Protein AF-A0A7G7CSM6-F1 (afdb_monomer_lite)

Secondary structure (DSSP, 8-state):
--TTHHHHHHHHHHHHS-TT------------S----S-----TTPPP-----HHHHHHHHHHH-----TTTTS-HHHHHHHHHHHHHHHT-EEEPTTS-EEE-HHHHHHHHHHHHHHHT-EETTEE----HHHHHHHHHHHHHHHHHHHHHHHHHHHHHHHHTT-HHHHHHHHHHHHHHHHHH-

Structure (mmCIF, N/CA/C/O backbone):
data_AF-A0A7G7CSM6-F1
#
_entry.id   AF-A0A7G7CSM6-F1
#
loop_
_atom_site.group_PDB
_atom_site.id
_atom_site.type_symbol
_atom_site.label_atom_id
_atom_site.label_alt_id
_atom_site.label_comp_id
_atom_site.label_asym_id
_atom_site.label_entity_id
_atom_site.label_seq_id
_atom_site.pdbx_PDB_ins_code
_atom_site.Cartn_x
_atom_site.Cartn_y
_atom_site.Cartn_z
_atom_site.occupancy
_atom_site.B_iso_or_equiv
_atom_site.auth_seq_id
_atom_site.auth_comp_id
_atom_site.auth_asym_id
_atom_site.auth_atom_id
_atom_site.pdbx_PDB_model_num
ATOM 1 N N . MET A 1 1 ? -40.539 1.645 26.166 1.00 39.72 1 MET A N 1
ATOM 2 C CA . MET A 1 1 ? -39.349 1.822 27.026 1.00 39.72 1 MET A CA 1
ATOM 3 C C . MET A 1 1 ? -38.320 2.654 26.271 1.00 39.72 1 MET A C 1
ATOM 5 O O . MET A 1 1 ? -38.005 2.299 25.145 1.00 39.72 1 MET A O 1
ATOM 9 N N . ASN A 1 2 ? -37.886 3.787 26.829 1.00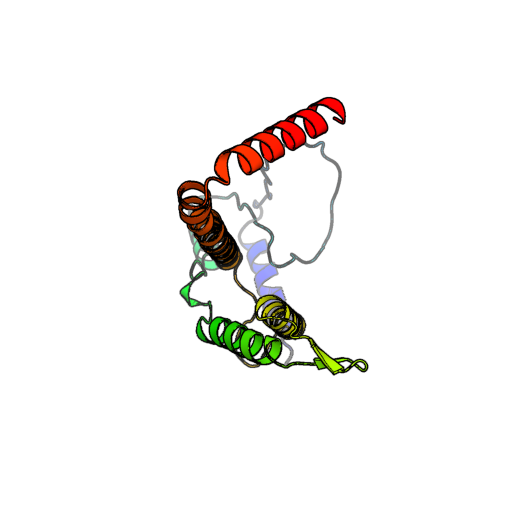 35.88 2 ASN A N 1
ATOM 10 C CA . ASN A 1 2 ? -37.124 4.830 26.130 1.00 35.88 2 ASN A CA 1
ATOM 11 C C . ASN A 1 2 ? -35.635 4.803 26.565 1.00 35.88 2 ASN A C 1
ATOM 13 O O . ASN A 1 2 ? -35.376 4.959 27.759 1.00 35.88 2 ASN A O 1
ATOM 17 N N . PRO A 1 3 ? -34.658 4.619 25.654 1.00 42.12 3 PRO A N 1
ATOM 18 C CA . PRO A 1 3 ? -33.231 4.493 25.991 1.00 42.12 3 PRO A CA 1
ATOM 19 C C . PRO A 1 3 ? -32.551 5.805 26.439 1.00 42.12 3 PRO A C 1
ATOM 21 O O . PRO A 1 3 ? -31.367 5.811 26.766 1.00 42.12 3 PRO A O 1
ATOM 24 N N . LEU A 1 4 ? -33.289 6.916 26.504 1.00 42.22 4 LEU A N 1
ATOM 25 C CA . LEU A 1 4 ? -32.758 8.248 26.817 1.00 42.22 4 LEU A CA 1
ATOM 26 C C . LEU A 1 4 ? -32.590 8.511 28.326 1.00 42.22 4 LEU A C 1
ATOM 28 O O . LEU A 1 4 ? -31.886 9.444 28.697 1.00 42.22 4 LEU A O 1
ATOM 32 N N . GLN A 1 5 ? -33.174 7.693 29.211 1.00 41.44 5 GLN A N 1
ATOM 33 C CA . GLN A 1 5 ? -33.030 7.879 30.666 1.00 41.44 5 GLN A CA 1
ATOM 34 C C . GLN A 1 5 ? -31.778 7.217 31.265 1.00 41.44 5 GLN A C 1
ATOM 36 O O . GLN A 1 5 ? -31.364 7.587 32.360 1.00 41.44 5 GLN A O 1
ATOM 41 N N . SER A 1 6 ? -31.130 6.284 30.557 1.00 47.06 6 SER A N 1
ATOM 42 C CA . SER A 1 6 ? -29.934 5.596 31.073 1.00 47.06 6 SER A CA 1
ATOM 43 C C . SER A 1 6 ? -28.642 6.415 30.935 1.00 47.06 6 SER A C 1
ATOM 45 O O . SER A 1 6 ? -27.664 6.121 31.616 1.00 47.06 6 SER A O 1
ATOM 47 N N . GLN A 1 7 ? -28.619 7.430 30.064 1.00 46.00 7 GLN A N 1
ATOM 48 C CA . GLN A 1 7 ? -27.434 8.259 29.788 1.00 46.00 7 GLN A CA 1
ATOM 49 C C . GLN A 1 7 ? -27.343 9.474 30.730 1.00 46.00 7 GLN A C 1
ATOM 51 O O . GLN A 1 7 ? -26.255 9.880 31.134 1.00 46.00 7 GLN A O 1
ATOM 56 N N . THR A 1 8 ? -28.486 10.027 31.152 1.00 48.22 8 THR A N 1
ATOM 57 C CA . THR A 1 8 ? -28.543 11.199 32.044 1.00 48.22 8 THR A CA 1
ATOM 58 C C . THR A 1 8 ? -27.973 10.907 33.435 1.00 48.22 8 THR A C 1
ATOM 60 O O . THR A 1 8 ? -27.351 11.780 34.040 1.00 48.22 8 THR A O 1
ATOM 63 N N . THR A 1 9 ? -28.115 9.673 33.924 1.00 47.66 9 THR A N 1
ATOM 64 C CA . THR A 1 9 ? -27.624 9.264 35.249 1.00 47.66 9 THR A CA 1
ATOM 65 C C . THR A 1 9 ? -26.097 9.196 35.302 1.00 47.66 9 THR A C 1
ATOM 67 O O . THR A 1 9 ? -25.510 9.621 36.292 1.00 47.66 9 THR A O 1
ATOM 70 N N . ALA A 1 10 ? -25.431 8.758 34.228 1.00 48.47 10 ALA A N 1
ATOM 71 C CA . ALA A 1 10 ? -23.969 8.670 34.183 1.00 48.47 10 ALA A CA 1
ATOM 72 C C . ALA A 1 10 ? -23.310 10.062 34.171 1.00 48.47 10 ALA A C 1
ATOM 74 O O . ALA A 1 10 ? -22.368 10.317 34.923 1.00 48.47 10 ALA A O 1
ATOM 75 N N . THR A 1 11 ? -23.856 11.006 33.395 1.00 48.62 11 THR A N 1
ATOM 76 C CA . THR A 1 11 ? -23.373 12.399 33.366 1.00 48.62 11 THR A CA 1
ATOM 77 C C . THR A 1 11 ? -23.604 13.130 34.697 1.00 48.62 11 THR A C 1
ATOM 79 O O . THR A 1 11 ? -22.797 13.977 35.086 1.00 48.62 11 THR A O 1
ATOM 82 N N . GLN A 1 12 ? -24.679 12.798 35.418 1.00 46.81 12 GLN A N 1
ATOM 83 C CA . GLN A 1 12 ? -24.973 13.337 36.752 1.00 46.81 12 GLN A CA 1
ATOM 84 C C . GLN A 1 12 ? -24.035 12.778 37.833 1.00 46.81 12 GLN A C 1
ATOM 86 O O . GLN A 1 12 ? -23.530 13.544 38.654 1.00 46.81 12 GLN A O 1
ATOM 91 N N . LEU A 1 13 ? -23.730 11.478 37.803 1.00 46.19 13 LEU A N 1
ATOM 92 C CA . LEU A 1 13 ? -22.893 10.827 38.819 1.00 46.19 13 LEU A CA 1
ATOM 93 C C . LEU A 1 13 ? -21.425 11.285 38.745 1.00 46.19 13 LEU A C 1
ATOM 95 O O . LEU A 1 13 ? -20.791 11.511 39.774 1.00 46.19 13 LEU A O 1
ATOM 99 N N . ILE A 1 14 ? -20.920 11.549 37.535 1.00 49.97 14 ILE A N 1
ATOM 100 C CA . ILE A 1 14 ? -19.576 12.114 37.308 1.00 49.97 14 ILE A CA 1
ATOM 101 C C . ILE A 1 14 ? -19.460 13.540 37.871 1.00 49.97 14 ILE A C 1
ATOM 103 O O . ILE A 1 14 ? -18.403 13.930 38.367 1.00 49.97 14 ILE A O 1
ATOM 107 N N . ARG A 1 15 ? -20.555 14.313 37.859 1.00 46.19 15 ARG A N 1
ATOM 108 C CA . ARG A 1 15 ? -20.588 15.671 38.423 1.00 46.19 15 ARG A CA 1
ATOM 109 C C . ARG A 1 15 ? -20.707 15.673 39.955 1.00 46.19 15 ARG A C 1
ATOM 111 O O . ARG A 1 15 ? -20.284 16.638 40.583 1.00 46.19 15 ARG A O 1
ATOM 118 N N . TYR A 1 16 ? -21.252 14.609 40.554 1.00 43.69 16 TYR A N 1
ATOM 119 C CA . TYR A 1 16 ? -21.484 14.511 42.002 1.00 43.69 16 TYR A CA 1
ATOM 120 C C . TYR A 1 16 ? -20.254 14.023 42.787 1.00 43.69 16 TYR A C 1
ATOM 122 O O . TYR A 1 16 ? -20.047 14.429 43.927 1.00 43.69 16 TYR A O 1
ATOM 130 N N . VAL A 1 1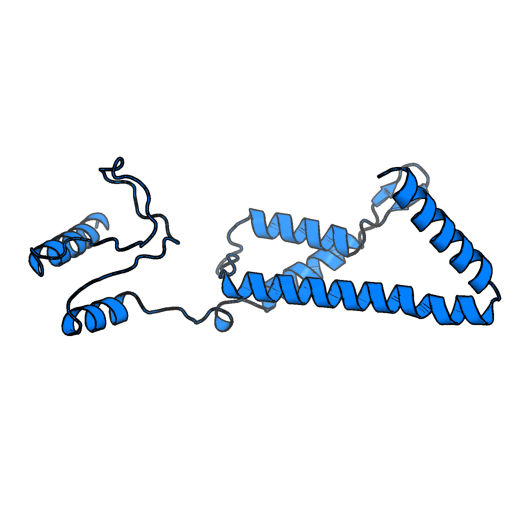7 ? -19.404 13.184 42.182 1.00 49.19 17 VAL A N 1
ATOM 131 C CA . VAL A 1 17 ? -18.244 12.577 42.868 1.00 49.19 17 VAL A CA 1
ATOM 132 C C . VAL A 1 17 ? -17.030 13.517 42.949 1.00 49.19 17 VAL A C 1
ATOM 134 O O . VAL A 1 17 ? -16.119 13.276 43.741 1.00 49.19 17 VAL A O 1
ATOM 137 N N . CYS A 1 18 ? -16.989 14.614 42.184 1.00 35.59 18 CYS A N 1
ATOM 138 C CA . CYS A 1 18 ? -15.831 15.505 42.208 1.00 35.59 18 CYS A CA 1
ATOM 139 C C . CYS A 1 18 ? -16.176 16.965 41.848 1.00 35.59 18 CYS A C 1
ATOM 141 O O . CYS A 1 18 ? -16.241 17.306 40.667 1.00 35.59 18 CYS A O 1
ATOM 143 N N . PRO A 1 19 ? -16.311 17.880 42.828 1.00 41.72 19 PRO A N 1
ATOM 144 C CA . PRO A 1 19 ? -16.417 19.315 42.543 1.00 41.72 19 PRO A CA 1
ATOM 145 C C . PRO A 1 19 ? -15.085 19.928 42.060 1.00 41.72 19 PRO A C 1
ATOM 147 O O . PRO A 1 19 ? -15.046 21.086 41.654 1.00 41.72 19 PRO A O 1
ATOM 150 N N . ALA A 1 20 ? -13.992 19.154 42.095 1.00 40.19 20 ALA A N 1
ATOM 151 C CA . ALA A 1 20 ? -12.629 19.596 41.813 1.00 40.19 20 ALA A CA 1
ATOM 152 C C . ALA A 1 20 ? -12.025 19.009 40.523 1.00 40.19 20 ALA A C 1
ATOM 154 O O . ALA A 1 20 ? -10.829 19.184 40.293 1.00 40.19 20 ALA A O 1
ATOM 155 N N . ILE A 1 21 ? -12.817 18.371 39.646 1.00 43.72 21 ILE A N 1
ATOM 156 C CA . ILE A 1 21 ? -12.371 18.105 38.265 1.00 43.72 21 ILE A CA 1
ATOM 157 C C . ILE A 1 21 ? -12.458 19.424 37.499 1.00 43.72 21 ILE A C 1
ATOM 159 O O . ILE A 1 21 ? -13.350 19.696 36.696 1.00 43.72 21 ILE A O 1
ATOM 163 N N . ARG A 1 22 ? -11.496 20.291 37.796 1.00 37.69 22 ARG A N 1
ATOM 164 C CA . ARG A 1 22 ? -11.048 21.310 36.871 1.00 37.69 22 ARG A CA 1
ATOM 165 C C . ARG A 1 22 ? -10.313 20.524 35.794 1.00 37.69 22 ARG A C 1
ATOM 167 O O . ARG A 1 22 ? -9.247 19.983 36.062 1.00 37.69 22 ARG A O 1
ATOM 174 N N . PHE A 1 23 ? -10.925 20.397 34.617 1.00 42.91 23 PHE A N 1
ATOM 175 C CA . PHE A 1 23 ? -10.248 19.933 33.408 1.00 42.91 23 PHE A CA 1
ATOM 176 C C . PHE A 1 23 ? -9.057 20.870 33.165 1.00 42.91 23 PHE A C 1
ATOM 178 O O . PHE A 1 23 ? -9.163 21.892 32.492 1.00 42.91 23 PHE A O 1
ATOM 185 N N . GLN A 1 24 ? -7.923 20.568 33.792 1.00 36.97 24 GLN A N 1
ATOM 186 C CA . GLN A 1 24 ? -6.634 21.093 33.399 1.00 36.97 24 GLN A CA 1
ATOM 187 C C . GLN A 1 24 ? -6.274 20.324 32.139 1.00 36.97 24 GLN A C 1
ATOM 189 O O . GLN A 1 24 ? -5.598 19.297 32.173 1.00 36.97 24 GLN A O 1
ATOM 194 N N . THR A 1 25 ? -6.777 20.821 31.012 1.00 40.28 25 THR A N 1
ATOM 195 C CA . THR A 1 25 ? -6.243 20.515 29.693 1.00 40.28 25 THR A CA 1
ATOM 196 C C . THR A 1 25 ? -4.833 21.100 29.654 1.00 40.28 25 THR A C 1
ATOM 198 O O . THR A 1 25 ? -4.588 22.171 29.112 1.00 40.28 25 THR A O 1
ATOM 201 N N . GLY A 1 26 ? -3.894 20.420 30.309 1.00 32.91 26 GLY A N 1
ATOM 202 C CA . GLY A 1 26 ? -2.464 20.649 30.187 1.00 32.91 26 GLY A CA 1
ATOM 203 C C . GLY A 1 26 ? -1.975 20.082 28.863 1.00 32.91 26 GLY A C 1
ATOM 204 O O . GLY A 1 26 ? -1.115 19.210 28.838 1.00 32.91 26 GLY A O 1
ATOM 205 N N . VAL A 1 27 ? -2.546 20.557 27.756 1.00 43.47 27 VAL A N 1
ATOM 206 C CA . VAL A 1 27 ? -1.814 20.599 26.498 1.00 43.47 27 VAL A CA 1
ATOM 207 C C . VAL A 1 27 ? -0.820 21.735 26.688 1.00 43.47 27 VAL A C 1
ATOM 209 O O . VAL A 1 27 ? -1.184 22.907 26.675 1.00 43.47 27 VAL A O 1
ATOM 212 N N . ALA A 1 28 ? 0.436 21.375 26.938 1.00 39.47 28 ALA A N 1
ATOM 213 C CA . ALA A 1 28 ? 1.568 22.290 26.898 1.00 39.47 28 ALA A CA 1
ATOM 214 C C . ALA A 1 28 ? 1.852 22.701 25.441 1.00 39.47 28 ALA A C 1
ATOM 216 O O . ALA A 1 28 ? 2.925 22.447 24.903 1.00 39.47 28 ALA A O 1
ATOM 217 N N . LEU A 1 29 ? 0.866 23.298 24.777 1.00 42.78 29 LEU A N 1
ATOM 218 C CA . LEU A 1 29 ? 1.043 23.972 23.503 1.00 42.78 29 LEU A CA 1
ATOM 219 C C . LEU A 1 29 ? 0.629 25.415 23.753 1.00 42.78 29 LEU A C 1
ATOM 221 O O . LEU A 1 29 ? -0.541 25.685 24.009 1.00 42.78 29 LEU A O 1
ATOM 225 N N . GLY A 1 30 ? 1.614 26.313 23.773 1.00 36.06 30 GLY A N 1
ATOM 226 C CA . GLY A 1 30 ? 1.448 27.741 24.033 1.00 36.06 30 GLY A CA 1
ATOM 227 C C . GLY A 1 30 ? 0.591 28.439 22.979 1.00 36.06 30 GLY A C 1
ATOM 228 O O . GLY A 1 30 ? 1.108 29.190 22.159 1.00 36.06 30 GLY A O 1
ATOM 229 N N . LEU A 1 31 ? -0.716 28.200 23.009 1.00 38.03 31 LEU A N 1
ATOM 230 C CA . LEU A 1 31 ? -1.704 28.897 22.203 1.00 38.03 31 LEU A CA 1
ATOM 231 C C . LEU A 1 31 ? -2.533 29.823 23.102 1.00 38.03 31 LEU A C 1
ATOM 233 O O . LEU A 1 31 ? -2.963 29.407 24.182 1.00 38.03 31 LEU A O 1
ATOM 237 N N . PRO A 1 32 ? -2.736 31.088 22.689 1.00 33.94 32 PRO A N 1
ATOM 238 C CA . PRO A 1 32 ? -3.420 32.078 23.497 1.00 33.94 32 PRO A CA 1
ATOM 239 C C . PRO A 1 32 ? -4.877 31.690 23.751 1.00 33.94 32 PRO A C 1
ATOM 241 O O . PRO A 1 32 ? -5.631 31.279 22.873 1.00 33.94 32 PRO A O 1
ATOM 244 N N . SER A 1 33 ? -5.237 31.875 25.010 1.00 43.47 33 SER A N 1
ATOM 245 C CA . SER A 1 33 ? -6.546 31.780 25.633 1.00 43.47 33 SER A CA 1
ATOM 246 C C . SER A 1 33 ? -7.620 32.613 24.923 1.00 43.47 33 SER A C 1
ATOM 248 O O . SER A 1 33 ? -7.814 33.775 25.264 1.00 43.47 33 SER A O 1
ATOM 250 N N . ALA A 1 34 ? -8.346 32.021 23.974 1.00 42.69 34 ALA A N 1
ATOM 251 C CA . ALA A 1 34 ? -9.683 32.457 23.563 1.00 42.69 34 ALA A CA 1
ATOM 252 C C . ALA A 1 34 ? -10.346 31.396 22.668 1.00 42.69 34 ALA A C 1
ATOM 254 O O . ALA A 1 34 ? -9.760 30.960 21.686 1.00 42.69 34 ALA A O 1
ATOM 255 N N . ALA A 1 35 ? -11.602 31.068 22.978 1.00 35.66 35 ALA A N 1
ATOM 256 C CA . ALA A 1 35 ? -12.459 30.034 22.380 1.00 35.66 35 ALA A CA 1
ATOM 257 C C . ALA A 1 35 ? -12.165 28.612 22.905 1.00 35.66 35 ALA A C 1
ATOM 259 O O . ALA A 1 35 ? -11.058 28.114 22.804 1.00 35.66 35 ALA A O 1
ATOM 260 N N . ARG A 1 36 ? -13.118 27.863 23.460 1.00 36.91 36 ARG A N 1
ATOM 261 C CA . ARG A 1 36 ? -14.541 27.838 23.125 1.00 36.91 36 ARG A CA 1
ATOM 262 C C . ARG A 1 36 ? -15.325 27.189 24.270 1.00 36.91 36 ARG A C 1
ATOM 264 O O . ARG A 1 36 ? -14.968 26.121 24.759 1.00 36.91 36 ARG A O 1
ATOM 271 N N . THR A 1 37 ? -16.380 27.861 24.706 1.00 40.69 37 THR A N 1
ATOM 272 C CA . THR A 1 37 ? -17.475 27.289 25.486 1.00 40.69 37 THR A CA 1
ATOM 273 C C . THR A 1 37 ? -18.381 26.450 24.579 1.00 40.69 37 THR A C 1
ATOM 275 O O . THR A 1 37 ? -18.529 26.758 23.403 1.00 40.69 37 THR A O 1
ATOM 278 N N . ALA A 1 38 ? -19.054 25.480 25.206 1.00 38.56 38 ALA A N 1
ATOM 279 C CA . ALA A 1 38 ? -20.322 24.862 24.806 1.00 38.56 38 ALA A CA 1
ATOM 280 C C . ALA A 1 38 ? -20.299 23.627 23.874 1.00 38.56 38 ALA A C 1
ATOM 282 O O . ALA A 1 38 ? -20.079 23.704 22.677 1.00 38.56 38 ALA A O 1
ATOM 283 N N . THR A 1 39 ? -20.645 22.488 24.488 1.00 38.56 39 THR A N 1
ATOM 284 C CA . THR A 1 39 ? -21.700 21.556 24.037 1.00 38.56 39 THR A CA 1
ATOM 285 C C . THR A 1 39 ? -21.659 20.996 22.613 1.00 38.56 39 THR A C 1
ATOM 287 O O . THR A 1 39 ? -22.719 20.750 22.041 1.00 38.56 39 THR A O 1
ATOM 290 N N . GLU A 1 40 ? -20.493 20.729 22.042 1.00 36.16 40 GLU A N 1
ATOM 291 C CA . GLU A 1 40 ? -20.417 19.849 20.874 1.00 36.16 40 GLU A CA 1
ATOM 292 C C . GLU A 1 40 ? -20.212 18.406 21.342 1.00 36.16 40 GLU A C 1
ATOM 294 O O . GLU A 1 40 ? -19.447 18.130 22.271 1.00 36.16 40 GLU A O 1
ATOM 299 N N . ALA A 1 41 ? -20.998 17.494 20.767 1.00 40.97 41 ALA A N 1
ATOM 300 C CA . ALA A 1 41 ? -20.920 16.073 21.057 1.00 40.97 41 ALA A CA 1
ATOM 301 C C . ALA A 1 41 ? -19.481 15.602 20.825 1.00 40.97 41 ALA A C 1
ATOM 303 O O . ALA A 1 41 ? -18.898 15.890 19.785 1.00 40.97 41 ALA A O 1
ATOM 304 N N . LEU A 1 42 ? -18.909 14.897 21.804 1.00 44.47 42 LEU A N 1
ATOM 305 C CA . LEU A 1 42 ? -17.623 14.227 21.638 1.00 44.47 42 LEU A CA 1
ATOM 306 C C . LEU A 1 42 ? -17.714 13.318 20.410 1.00 44.47 42 LEU A C 1
ATOM 308 O O . LEU A 1 42 ? -18.399 12.294 20.445 1.00 44.47 42 LEU A O 1
ATOM 312 N N . GLU A 1 43 ? -17.038 13.698 19.329 1.00 40.66 43 GLU A N 1
ATOM 313 C CA . GLU A 1 43 ? -16.859 12.802 18.199 1.00 40.66 43 GLU A CA 1
ATOM 314 C C . GLU A 1 43 ? -16.010 11.606 18.642 1.00 40.66 43 GLU A C 1
ATOM 316 O O . GLU A 1 43 ? -14.996 11.747 19.341 1.00 40.66 43 GLU A O 1
ATOM 321 N N . LEU A 1 44 ? -16.445 10.405 18.251 1.00 41.62 44 LEU A N 1
ATOM 322 C CA . LEU A 1 44 ? -15.686 9.182 18.483 1.00 41.62 44 LEU A CA 1
ATOM 323 C C . LEU A 1 44 ? -14.307 9.322 17.820 1.00 41.62 44 LEU A C 1
ATOM 325 O O . LEU A 1 44 ? -14.209 9.407 16.601 1.00 41.62 44 LEU A O 1
ATOM 329 N N . GLY A 1 45 ? -13.244 9.321 18.631 1.00 48.75 45 GLY A N 1
ATOM 330 C CA . GLY A 1 45 ? -11.856 9.394 18.158 1.00 48.75 45 GLY A CA 1
ATOM 331 C C . GLY A 1 45 ? -10.983 10.431 18.867 1.00 48.75 45 GLY A C 1
ATOM 332 O O . GLY A 1 45 ? -9.760 10.400 18.717 1.00 48.75 45 GLY A O 1
ATOM 333 N N . HIS A 1 46 ? -11.563 11.321 19.676 1.00 47.06 46 HIS A N 1
ATOM 334 C CA . HIS A 1 46 ? -10.782 12.326 20.394 1.00 47.06 46 HIS A CA 1
ATOM 335 C C . HIS A 1 46 ? -9.983 11.699 21.551 1.00 47.06 46 HIS A C 1
ATOM 337 O O . HIS A 1 46 ? -10.552 11.147 22.495 1.00 47.06 46 HIS A O 1
ATOM 343 N N . ARG A 1 47 ? -8.645 11.806 21.514 1.00 50.66 47 ARG A N 1
ATOM 344 C CA . ARG A 1 47 ? -7.796 11.464 22.668 1.00 50.66 47 ARG A CA 1
ATOM 345 C C . ARG A 1 47 ? -8.061 12.475 23.778 1.00 50.66 47 ARG A C 1
ATOM 347 O O . ARG A 1 47 ? -7.802 13.666 23.616 1.00 50.66 47 ARG A O 1
ATOM 354 N N . ILE A 1 48 ? -8.569 11.991 24.901 1.00 55.97 48 ILE A N 1
ATOM 355 C CA . ILE A 1 48 ? -8.797 12.780 26.108 1.00 55.97 48 ILE A CA 1
ATOM 356 C C . ILE A 1 48 ? -7.684 12.483 27.114 1.00 55.97 48 ILE A C 1
ATOM 358 O O . ILE A 1 48 ? -7.525 11.353 27.568 1.00 55.97 48 ILE A O 1
ATOM 362 N N . LEU A 1 49 ? -6.891 13.504 27.445 1.00 55.59 49 LEU A N 1
ATOM 363 C CA . LEU A 1 49 ? -5.977 13.466 28.585 1.00 55.59 49 LEU A CA 1
ATOM 364 C C . LEU A 1 49 ? -6.778 13.789 29.847 1.00 55.59 49 LEU A C 1
ATOM 366 O O . LEU A 1 49 ? -7.292 14.897 29.994 1.00 55.59 49 LEU A O 1
ATOM 370 N N . VAL A 1 50 ? -6.890 12.818 30.749 1.00 55.78 50 VAL A N 1
ATOM 371 C CA . VAL A 1 50 ? -7.546 12.992 32.049 1.00 55.78 50 VAL A CA 1
ATOM 372 C C . VAL A 1 50 ? -6.465 13.226 33.105 1.00 55.78 50 VAL A C 1
ATOM 374 O O . VAL A 1 50 ? -5.579 12.392 33.276 1.00 55.78 50 VAL A O 1
ATOM 377 N N . VAL A 1 51 ? -6.532 14.356 33.815 1.00 55.91 51 VAL A N 1
ATOM 378 C CA . VAL A 1 51 ? -5.627 14.699 34.927 1.00 55.91 51 VAL A CA 1
ATOM 379 C C . VAL A 1 51 ? -6.435 14.696 36.226 1.00 55.91 51 VAL A C 1
ATOM 381 O O . VAL A 1 51 ? -7.447 15.387 36.321 1.00 55.91 51 VAL A O 1
ATOM 384 N N . GLY A 1 52 ? -6.017 13.910 37.221 1.00 67.62 52 GLY A N 1
ATOM 385 C CA . GLY A 1 52 ? -6.727 13.771 38.496 1.00 67.62 52 GLY A CA 1
ATOM 386 C C . GLY A 1 52 ? -5.948 12.967 39.549 1.00 67.62 52 GLY A C 1
ATOM 387 O O . GLY A 1 52 ? -4.838 12.512 39.275 1.00 67.62 52 GLY A O 1
ATOM 388 N N . PRO A 1 53 ? -6.500 12.787 40.764 1.00 63.88 53 PRO A N 1
ATOM 389 C CA . PRO A 1 53 ? -5.857 12.028 41.839 1.00 63.88 53 PRO A CA 1
ATOM 390 C C . PRO A 1 53 ? -5.602 10.571 41.429 1.00 63.88 53 PRO A C 1
ATOM 392 O O . PRO A 1 53 ? -6.493 9.922 40.875 1.00 63.88 53 PRO A O 1
ATOM 395 N N . ALA A 1 54 ? -4.414 10.037 41.738 1.00 62.84 54 ALA A N 1
ATOM 396 C CA . ALA A 1 54 ? -3.972 8.707 41.297 1.00 62.84 54 ALA A CA 1
ATOM 397 C C . ALA A 1 54 ? -4.969 7.584 41.644 1.00 62.84 54 ALA A C 1
ATOM 399 O O . ALA A 1 54 ? -5.195 6.695 40.824 1.00 62.84 54 ALA A O 1
ATOM 400 N N . GLN A 1 55 ? -5.638 7.664 42.804 1.00 61.75 55 GLN A N 1
ATOM 401 C CA . GLN A 1 55 ? -6.621 6.653 43.216 1.00 61.75 55 GLN A CA 1
ATOM 402 C C . GLN A 1 55 ? -7.901 6.651 42.359 1.00 61.75 55 GLN A C 1
ATOM 404 O O . GLN A 1 55 ? -8.558 5.622 42.253 1.00 61.75 55 GLN A O 1
ATOM 409 N N . LYS A 1 56 ? -8.264 7.782 41.734 1.00 65.50 56 LYS A N 1
ATOM 410 C CA . LYS A 1 56 ? -9.447 7.901 40.859 1.00 65.50 56 LYS A CA 1
ATOM 411 C C . LYS A 1 56 ? -9.120 7.730 39.380 1.00 65.50 56 LYS A C 1
ATOM 413 O O . LYS A 1 56 ? -9.973 7.276 38.623 1.00 65.50 56 LYS A O 1
ATOM 418 N N . LEU A 1 57 ? -7.881 8.010 38.977 1.00 63.81 57 LEU A N 1
ATOM 419 C CA . LEU A 1 57 ? -7.408 7.723 37.622 1.00 63.81 57 LEU A CA 1
ATOM 420 C C . LEU A 1 57 ? -7.400 6.224 37.313 1.00 63.81 57 LEU A C 1
ATOM 422 O O . LEU A 1 57 ? -7.658 5.854 36.176 1.00 63.81 57 LEU A O 1
ATOM 426 N N . GLN A 1 58 ? -7.156 5.369 38.307 1.00 60.31 58 GLN A N 1
ATOM 427 C CA . GLN A 1 58 ? -7.141 3.915 38.120 1.00 60.31 58 GLN A CA 1
ATOM 428 C C . GLN A 1 58 ? -8.551 3.327 37.923 1.00 60.31 58 GLN A C 1
ATOM 430 O O . GLN A 1 58 ? -8.734 2.389 37.154 1.00 60.31 58 GLN A O 1
ATOM 435 N N . GLU A 1 59 ? -9.561 3.925 38.560 1.00 64.19 59 GLU A N 1
ATOM 436 C CA . GLU A 1 59 ? -10.976 3.576 38.378 1.00 64.19 59 GLU A CA 1
ATOM 437 C C . GLU A 1 59 ? -11.486 4.071 37.011 1.00 64.19 59 GLU A C 1
ATOM 439 O O . GLU A 1 59 ? -12.133 3.331 36.277 1.00 64.19 59 GLU A O 1
ATOM 444 N N . ILE A 1 60 ? -11.113 5.293 36.612 1.00 62.41 60 ILE A N 1
ATOM 445 C CA . ILE A 1 60 ? -11.477 5.877 35.310 1.00 62.41 60 ILE A CA 1
ATOM 446 C C . ILE A 1 60 ? -10.745 5.180 34.152 1.00 62.41 60 ILE A C 1
ATOM 448 O O . ILE A 1 60 ? -11.343 4.968 33.098 1.00 62.41 60 ILE A O 1
ATOM 452 N N . SER A 1 61 ? -9.479 4.785 34.330 1.00 61.44 61 SER A N 1
ATOM 453 C CA . SER A 1 61 ? -8.746 4.049 33.298 1.00 61.44 61 SER A CA 1
ATOM 454 C C . SER A 1 61 ? -9.333 2.661 33.085 1.00 61.44 61 SER A C 1
ATOM 456 O O . SER A 1 61 ? -9.428 2.263 31.941 1.00 61.44 61 SER A O 1
ATOM 458 N N . ALA A 1 62 ? -9.819 1.962 34.115 1.00 62.34 62 ALA A N 1
ATOM 459 C CA . ALA A 1 62 ? -10.487 0.670 33.941 1.00 62.34 62 ALA A CA 1
ATOM 460 C C . ALA A 1 62 ? -11.809 0.770 33.148 1.00 62.34 62 ALA A C 1
ATOM 462 O O . ALA A 1 62 ? -12.152 -0.154 32.420 1.00 62.34 62 ALA A O 1
ATOM 463 N N . TYR A 1 63 ? -12.524 1.898 33.242 1.00 55.66 63 TYR A N 1
ATOM 464 C CA . TYR A 1 63 ? -13.736 2.163 32.450 1.00 55.66 63 TYR A CA 1
ATOM 465 C C . TYR A 1 63 ? -13.453 2.667 31.021 1.00 55.66 63 TYR A C 1
ATOM 467 O O . TYR A 1 63 ? -14.304 2.515 30.148 1.00 55.66 63 TYR A O 1
ATOM 475 N N . LEU A 1 64 ? -12.288 3.283 30.776 1.00 55.72 64 LEU A N 1
ATOM 476 C CA . LEU A 1 64 ? -11.875 3.817 29.463 1.00 55.72 64 LEU A CA 1
ATOM 477 C C . LEU A 1 64 ? -10.889 2.910 28.709 1.00 55.72 64 LEU A C 1
ATOM 479 O O . LEU A 1 64 ? -10.651 3.107 27.519 1.00 55.72 64 LEU A O 1
ATOM 483 N N . SER A 1 65 ? -10.283 1.949 29.400 1.00 49.22 65 SER A N 1
ATOM 484 C CA . SER A 1 65 ? -9.299 1.012 28.874 1.00 49.22 65 SER A CA 1
ATOM 485 C C . SER A 1 65 ? -9.999 -0.269 28.472 1.00 49.22 65 SER A C 1
ATOM 487 O O . SER A 1 65 ? -9.958 -1.264 29.191 1.00 49.22 65 SER A O 1
ATOM 489 N N . ASP A 1 66 ? -10.566 -0.274 27.277 1.00 56.06 66 ASP A N 1
ATOM 490 C CA . ASP A 1 66 ? -10.665 -1.522 26.542 1.00 56.06 66 ASP A CA 1
ATOM 491 C C . ASP A 1 66 ? -10.456 -1.280 25.047 1.00 56.06 66 ASP A C 1
ATOM 493 O O . ASP A 1 66 ? -10.784 -0.218 24.519 1.00 56.06 66 ASP A O 1
ATOM 497 N N . SER A 1 67 ? -9.937 -2.301 24.371 1.00 51.09 67 SER A N 1
ATOM 498 C CA . SER A 1 67 ? -9.672 -2.376 22.924 1.00 51.09 67 SER A CA 1
ATOM 499 C C . SER A 1 67 ? -8.291 -1.926 22.430 1.00 51.09 67 SER A C 1
ATOM 501 O O . SER A 1 67 ? -8.154 -1.152 21.487 1.00 51.09 67 SER A O 1
ATOM 503 N N . SER A 1 68 ? -7.246 -2.574 22.952 1.00 49.53 68 SER A N 1
ATOM 504 C CA . SER A 1 68 ? -5.997 -2.810 22.196 1.00 49.53 68 SER A CA 1
ATOM 505 C C . SER A 1 68 ? -6.056 -4.094 21.346 1.00 49.53 68 SER A C 1
ATOM 507 O O . SER A 1 68 ? -5.023 -4.646 20.976 1.00 49.53 68 SER A O 1
ATOM 509 N N . LYS A 1 69 ? -7.252 -4.592 20.999 1.00 54.62 69 LYS A N 1
ATOM 510 C CA . LYS A 1 69 ? -7.450 -5.773 20.134 1.00 54.62 69 LYS A CA 1
ATOM 511 C C . LYS A 1 69 ? -7.393 -5.409 18.642 1.00 54.62 69 LYS A C 1
ATOM 513 O O . LYS A 1 69 ? -8.174 -5.884 17.832 1.00 54.62 69 LYS A O 1
ATOM 518 N N . GLY A 1 70 ? -6.442 -4.559 18.255 1.00 54.97 70 GLY A N 1
ATOM 519 C CA . GLY A 1 70 ? -6.412 -3.957 16.915 1.00 54.97 70 GLY A CA 1
ATOM 520 C C . GLY A 1 70 ? -6.219 -4.940 15.752 1.00 54.97 70 GLY A C 1
ATOM 521 O O . GLY A 1 70 ? -6.564 -4.597 14.630 1.00 54.97 70 GLY A O 1
ATOM 522 N N . LEU A 1 71 ? -5.687 -6.144 15.998 1.00 52.47 71 LEU A N 1
ATOM 523 C CA . LEU A 1 71 ? -5.464 -7.162 14.959 1.00 52.47 71 LEU A CA 1
ATOM 524 C C . LEU A 1 71 ? -6.481 -8.313 15.008 1.00 52.47 71 LEU A C 1
ATOM 526 O O . LEU A 1 71 ? -6.841 -8.837 13.960 1.00 52.47 71 LEU A O 1
ATOM 530 N N . THR A 1 72 ? -6.967 -8.691 16.196 1.00 56.09 72 THR A N 1
ATOM 531 C CA . THR A 1 72 ? -7.931 -9.795 16.372 1.00 56.09 72 THR A CA 1
ATOM 532 C C . THR A 1 72 ? -9.339 -9.428 15.898 1.00 56.09 72 THR A C 1
ATOM 534 O O . THR A 1 72 ? -10.080 -10.310 15.477 1.00 56.09 72 THR A O 1
ATOM 537 N N . ASP A 1 73 ? -9.692 -8.139 15.920 1.00 62.97 73 ASP A N 1
ATOM 538 C CA . ASP A 1 73 ? -10.987 -7.653 15.423 1.00 62.97 73 ASP A CA 1
ATOM 539 C C . ASP A 1 73 ? -11.005 -7.434 13.899 1.00 62.97 73 ASP A C 1
ATOM 541 O O . ASP A 1 73 ? -12.062 -7.191 13.313 1.00 62.97 73 ASP A O 1
ATOM 545 N N . ILE A 1 74 ? -9.851 -7.539 13.226 1.00 64.50 74 ILE A N 1
ATOM 546 C CA . ILE A 1 74 ? -9.813 -7.539 11.763 1.00 64.50 74 ILE A CA 1
ATOM 547 C C . ILE A 1 74 ? -10.373 -8.870 11.293 1.00 64.50 74 ILE A C 1
ATOM 549 O O . ILE A 1 74 ? -9.948 -9.927 11.750 1.00 64.50 74 ILE A O 1
ATOM 553 N N . ASN A 1 75 ? -11.272 -8.827 10.316 1.00 77.38 75 ASN A N 1
ATOM 554 C CA . ASN A 1 75 ? -11.679 -10.026 9.613 1.00 77.38 75 ASN A CA 1
ATOM 555 C C . ASN A 1 75 ? -10.767 -10.271 8.391 1.00 77.38 75 ASN A C 1
ATOM 557 O O . ASN A 1 75 ? -11.051 -9.736 7.312 1.00 77.38 75 ASN A O 1
ATOM 561 N N . PRO A 1 76 ? -9.693 -11.082 8.505 1.00 80.00 76 PRO A N 1
ATOM 562 C CA . PRO A 1 76 ? -8.815 -11.380 7.374 1.00 80.00 76 PRO A CA 1
ATOM 563 C C . PRO A 1 76 ? -9.560 -12.090 6.240 1.00 80.00 76 PRO A C 1
ATOM 565 O O . PRO A 1 76 ? -9.179 -11.953 5.080 1.00 80.00 76 PRO A O 1
ATOM 568 N N . VAL A 1 77 ? -10.653 -12.798 6.550 1.00 84.62 77 VAL A N 1
ATOM 569 C CA . VAL A 1 77 ? -11.494 -13.454 5.543 1.00 84.62 77 VAL A CA 1
ATOM 570 C C . VAL A 1 77 ? -12.183 -12.410 4.671 1.00 84.62 77 VAL A C 1
ATOM 572 O O . VAL A 1 77 ? -12.178 -12.546 3.454 1.00 84.62 77 VAL A O 1
ATOM 575 N N . ALA A 1 78 ? -12.715 -11.333 5.255 1.00 82.50 78 ALA A N 1
ATOM 576 C CA . ALA A 1 78 ? -13.342 -10.255 4.488 1.00 82.50 78 ALA A CA 1
ATOM 577 C C . ALA A 1 78 ? -12.333 -9.541 3.573 1.00 82.50 78 ALA A C 1
ATOM 579 O O . ALA A 1 78 ? -12.635 -9.288 2.407 1.00 82.50 78 ALA A O 1
ATOM 580 N N . LEU A 1 79 ? -11.123 -9.271 4.080 1.00 85.44 79 LEU A N 1
ATOM 581 C CA . LEU A 1 79 ? -10.035 -8.685 3.291 1.00 85.44 79 LEU A CA 1
ATOM 582 C C . LEU A 1 79 ? -9.623 -9.599 2.130 1.00 85.44 79 LEU A C 1
ATOM 584 O O . LEU A 1 79 ? -9.516 -9.142 0.992 1.00 85.44 79 LEU A O 1
ATOM 588 N N . GLY A 1 80 ? -9.449 -10.896 2.397 1.00 89.81 80 GLY A N 1
ATOM 589 C CA . GLY A 1 80 ? -9.117 -11.888 1.377 1.00 89.81 80 GLY A CA 1
ATOM 590 C C . GLY A 1 80 ? -10.215 -12.049 0.326 1.00 89.81 80 GLY A C 1
ATOM 591 O O . GLY A 1 80 ? -9.917 -12.108 -0.866 1.00 89.81 80 GLY A O 1
ATOM 592 N N . LEU A 1 81 ? -11.485 -12.052 0.739 1.00 90.19 81 LEU A N 1
ATOM 593 C CA . LEU A 1 81 ? -12.626 -12.112 -0.177 1.00 90.19 81 LEU A CA 1
ATOM 594 C C . LEU A 1 81 ? -12.717 -10.861 -1.054 1.00 90.19 81 LEU A C 1
ATOM 596 O O . LEU A 1 81 ? -12.939 -10.994 -2.257 1.00 90.19 81 LEU A O 1
ATOM 600 N N . GLY A 1 82 ? -12.502 -9.670 -0.492 1.00 90.19 82 GLY A N 1
ATOM 601 C CA . GLY A 1 82 ? -12.455 -8.425 -1.262 1.00 90.19 82 GLY A CA 1
ATOM 602 C C . GLY A 1 82 ? -11.336 -8.439 -2.305 1.00 90.19 82 GLY A C 1
ATOM 603 O O . GLY A 1 82 ? -11.576 -8.136 -3.473 1.00 90.19 82 GLY A O 1
ATOM 604 N N . LEU A 1 83 ? -10.137 -8.885 -1.915 1.00 91.75 83 LEU A N 1
ATOM 605 C CA . LEU A 1 83 ? -8.993 -9.012 -2.820 1.00 91.75 83 LEU A CA 1
ATOM 606 C C . LEU A 1 83 ? -9.256 -10.046 -3.928 1.00 91.75 83 LEU A C 1
ATOM 608 O O . LEU A 1 83 ? -9.089 -9.746 -5.107 1.00 91.75 83 LEU A O 1
ATOM 612 N N . SER A 1 84 ? -9.717 -11.247 -3.565 1.00 94.38 84 SER A N 1
ATOM 613 C CA . SER A 1 84 ? -10.006 -12.331 -4.513 1.00 94.38 84 SER A CA 1
ATOM 614 C C . SER A 1 84 ? -11.110 -11.946 -5.496 1.00 94.38 84 SER A C 1
ATOM 616 O O . SER A 1 84 ? -10.973 -12.165 -6.699 1.00 94.38 84 SER A O 1
ATOM 618 N N . THR A 1 85 ? -12.195 -11.347 -5.000 1.00 93.38 85 THR A N 1
ATOM 619 C CA . THR A 1 85 ? -13.308 -10.882 -5.841 1.00 93.38 85 THR A CA 1
ATOM 620 C C . THR A 1 85 ? -12.850 -9.742 -6.746 1.00 93.38 85 THR A C 1
ATOM 622 O O . THR A 1 85 ? -13.185 -9.719 -7.925 1.00 93.38 85 THR A O 1
ATOM 625 N N . GLY A 1 86 ? -12.018 -8.837 -6.232 1.00 92.81 86 GLY A N 1
ATOM 626 C CA . GLY A 1 86 ? -11.396 -7.767 -7.003 1.00 92.81 86 GLY A CA 1
ATOM 627 C C . GLY A 1 86 ? -10.536 -8.262 -8.159 1.00 92.81 86 GLY A C 1
ATOM 628 O O . GLY A 1 86 ? -10.691 -7.792 -9.285 1.00 92.81 86 GLY A O 1
ATOM 629 N N . ILE A 1 87 ? -9.671 -9.247 -7.912 1.00 93.94 87 ILE A N 1
ATOM 630 C CA . ILE A 1 87 ? -8.840 -9.860 -8.959 1.00 93.94 87 ILE A CA 1
ATOM 631 C C . ILE A 1 87 ? -9.726 -10.541 -10.007 1.00 93.94 87 ILE A C 1
ATOM 633 O O . ILE A 1 87 ? -9.499 -10.362 -11.204 1.00 93.94 87 ILE A O 1
ATOM 637 N N . PHE A 1 88 ? -10.755 -11.270 -9.565 1.00 93.38 88 PHE A N 1
ATOM 638 C CA . PHE A 1 88 ? -11.701 -11.936 -10.459 1.00 93.38 88 PHE A CA 1
ATOM 639 C C . PHE A 1 88 ? -12.425 -10.936 -11.373 1.00 93.38 88 PHE A C 1
ATOM 641 O O . PHE A 1 88 ? -12.456 -11.119 -12.588 1.00 93.38 88 PHE A O 1
ATOM 648 N N . VAL A 1 89 ? -12.930 -9.834 -10.811 1.00 91.06 89 VAL A N 1
ATOM 649 C CA . VAL A 1 89 ? -13.589 -8.758 -11.571 1.00 91.06 89 VAL A CA 1
ATOM 650 C C . VAL A 1 89 ? -12.604 -8.032 -12.494 1.00 91.06 89 VAL A C 1
ATOM 652 O O . VAL A 1 89 ? -12.949 -7.707 -13.626 1.00 91.06 89 VAL A O 1
ATOM 655 N N . GLY A 1 90 ? -11.362 -7.806 -12.061 1.00 89.25 90 GLY A N 1
ATOM 656 C CA . GLY A 1 90 ? -10.337 -7.126 -12.863 1.00 89.25 90 GLY A CA 1
ATOM 657 C C . GLY A 1 90 ? -9.903 -7.895 -14.113 1.00 89.25 90 GLY A C 1
ATOM 658 O O . GLY A 1 90 ? -9.403 -7.292 -15.065 1.00 89.25 90 GLY A O 1
ATOM 659 N N . HIS A 1 91 ? -10.109 -9.213 -14.124 1.00 88.06 91 HIS A N 1
ATOM 660 C CA . HIS A 1 91 ? -9.806 -10.074 -15.264 1.00 88.06 91 HIS A CA 1
ATOM 661 C C . HIS A 1 91 ? -10.961 -10.176 -16.277 1.00 88.06 91 HIS A C 1
ATOM 663 O O . HIS A 1 91 ? -10.820 -10.845 -17.304 1.00 88.06 91 HIS A O 1
ATOM 669 N N . VAL A 1 92 ? -12.097 -9.519 -16.008 1.00 83.94 92 VAL A N 1
ATOM 670 C CA . VAL A 1 92 ? -13.202 -9.410 -16.963 1.00 83.94 92 VAL A CA 1
ATOM 671 C C . VAL A 1 92 ? -12.761 -8.503 -18.113 1.00 83.94 92 VAL A C 1
ATOM 673 O O . VAL A 1 92 ? -12.574 -7.297 -17.947 1.00 83.94 92 VAL A O 1
ATOM 676 N N . ALA A 1 93 ? -12.584 -9.107 -19.286 1.00 76.56 93 ALA A N 1
ATOM 677 C CA . ALA A 1 93 ? -12.242 -8.409 -20.514 1.00 76.56 93 ALA A CA 1
ATOM 678 C C . ALA A 1 93 ? -13.451 -7.615 -21.018 1.00 76.56 93 ALA A C 1
ATOM 680 O O . ALA A 1 93 ? -14.473 -8.202 -21.382 1.00 76.56 93 ALA A O 1
ATOM 681 N N . VAL A 1 94 ? -13.333 -6.289 -21.082 1.00 77.88 94 VAL A N 1
ATOM 682 C CA . VAL A 1 94 ? -14.336 -5.453 -21.745 1.00 77.88 94 VAL A CA 1
ATOM 683 C C . VAL A 1 94 ? -13.993 -5.417 -23.239 1.00 77.88 94 VAL A C 1
ATOM 685 O O . VAL A 1 94 ? -12.899 -4.963 -23.602 1.00 77.88 94 VAL A O 1
ATOM 688 N N . PRO A 1 95 ? -14.874 -5.920 -24.125 1.00 73.50 95 PRO A N 1
ATOM 689 C CA . PRO A 1 95 ? -14.634 -5.872 -25.558 1.00 73.50 95 PRO A CA 1
ATOM 690 C C . PRO A 1 95 ? -14.745 -4.424 -26.038 1.00 73.50 95 PRO A C 1
ATOM 692 O O . PRO A 1 95 ? -15.783 -3.780 -25.889 1.00 73.50 95 PRO A O 1
ATOM 695 N N . LEU A 1 96 ? -13.672 -3.900 -26.624 1.00 78.25 96 LEU A N 1
ATOM 696 C CA . LEU A 1 96 ? -13.711 -2.622 -27.323 1.00 78.25 96 LEU A CA 1
ATOM 697 C C . LEU A 1 96 ? -14.314 -2.823 -28.714 1.00 78.25 96 LEU A C 1
ATOM 699 O O . LEU A 1 96 ? -14.010 -3.791 -29.411 1.00 78.25 96 LEU A O 1
ATOM 703 N N . HIS A 1 97 ? -15.086 -1.833 -29.162 1.00 67.06 97 HIS A N 1
ATOM 704 C CA . HIS A 1 97 ? -15.780 -1.776 -30.460 1.00 67.06 97 HIS A CA 1
ATOM 705 C C . HIS A 1 97 ? -14.852 -1.837 -31.700 1.00 67.06 97 HIS A C 1
ATOM 707 O O . HIS A 1 97 ? -15.328 -1.768 -32.826 1.00 67.06 97 HIS A O 1
ATOM 713 N N . GLY A 1 98 ? -13.534 -1.957 -31.499 1.00 72.88 98 GLY A N 1
ATOM 714 C CA . GLY A 1 98 ? -12.500 -2.093 -32.530 1.00 72.88 98 GLY A CA 1
ATOM 715 C C . GLY A 1 98 ? -11.797 -3.458 -32.560 1.00 72.88 98 GLY A C 1
ATOM 716 O O . GLY A 1 98 ? -10.717 -3.556 -33.130 1.00 72.88 98 GLY A O 1
ATOM 717 N N . GLY A 1 99 ? -12.356 -4.498 -31.926 1.00 75.12 99 GLY A N 1
ATOM 718 C CA . GLY A 1 99 ? -11.827 -5.873 -31.990 1.00 75.12 99 GLY A CA 1
ATOM 719 C C . GLY A 1 99 ? -10.720 -6.211 -30.981 1.00 75.12 99 GLY A C 1
ATOM 720 O O . GLY A 1 99 ? -10.183 -7.314 -31.014 1.00 75.12 99 GLY A O 1
ATOM 721 N N . GLY A 1 100 ? -10.388 -5.293 -30.070 1.00 76.12 100 GLY A N 1
ATOM 722 C CA . GLY A 1 100 ? -9.460 -5.536 -28.963 1.00 76.12 100 GLY A CA 1
ATOM 723 C C . GLY A 1 100 ? -10.184 -5.882 -27.659 1.00 76.12 100 GLY A C 1
ATOM 724 O O . GLY A 1 100 ? -11.220 -5.302 -27.341 1.00 76.12 100 GLY A O 1
ATOM 725 N N . SER A 1 101 ? -9.623 -6.798 -26.872 1.00 75.44 101 SER A N 1
ATOM 726 C CA . SER A 1 101 ? -10.052 -7.064 -25.494 1.00 75.44 101 SER A CA 1
ATOM 727 C C . SER A 1 101 ? -9.219 -6.226 -24.523 1.00 75.44 101 SER A C 1
ATOM 729 O O . SER A 1 101 ? -8.008 -6.444 -24.425 1.00 75.44 101 SER A O 1
ATOM 731 N N . PHE A 1 102 ? -9.835 -5.288 -23.798 1.00 78.25 102 PHE A N 1
ATOM 732 C CA . PHE A 1 102 ? -9.150 -4.549 -22.735 1.00 78.25 102 PHE A CA 1
ATOM 733 C C . PHE A 1 102 ? -9.487 -5.158 -21.381 1.00 78.25 102 PHE A C 1
ATOM 735 O O . PHE A 1 102 ? -10.643 -5.184 -20.960 1.00 78.25 102 PHE A O 1
ATOM 742 N N . ASN A 1 103 ? -8.459 -5.657 -20.705 1.00 82.88 103 ASN A N 1
ATOM 743 C CA . ASN A 1 103 ? -8.573 -6.099 -19.325 1.00 82.88 103 ASN A CA 1
ATOM 744 C C . ASN A 1 103 ? -8.279 -4.908 -18.416 1.00 82.88 103 ASN A C 1
ATOM 746 O O . ASN A 1 103 ? -7.243 -4.262 -18.571 1.00 82.88 103 ASN A O 1
ATOM 750 N N . LEU A 1 104 ? -9.157 -4.653 -17.444 1.00 82.88 104 LEU A N 1
ATOM 751 C CA . LEU A 1 104 ? -8.926 -3.650 -16.396 1.00 82.88 104 LEU A CA 1
ATOM 752 C C . LEU A 1 104 ? -7.644 -3.951 -15.601 1.00 82.88 104 LEU A C 1
ATOM 754 O O . LEU A 1 104 ? -6.967 -3.044 -15.120 1.00 82.88 104 LEU A O 1
ATOM 758 N N . GLY A 1 105 ? -7.303 -5.234 -15.489 1.00 87.44 105 GLY A N 1
ATOM 759 C CA . GLY A 1 105 ? -6.161 -5.710 -14.729 1.00 87.44 105 GLY A CA 1
ATOM 760 C C . GLY A 1 105 ? -6.506 -5.897 -13.253 1.00 87.44 105 GLY A C 1
ATOM 761 O O . GLY A 1 105 ? -7.441 -5.300 -12.713 1.00 87.44 105 GLY A O 1
ATOM 762 N N . ALA A 1 106 ? -5.721 -6.743 -12.584 1.00 90.06 106 ALA A N 1
ATOM 763 C CA . ALA A 1 106 ? -5.948 -7.116 -11.189 1.00 90.06 106 ALA A CA 1
ATOM 764 C C . ALA A 1 106 ? -5.978 -5.895 -10.250 1.00 90.06 106 ALA A C 1
ATOM 766 O O . ALA A 1 106 ? -6.823 -5.826 -9.363 1.00 90.06 106 ALA A O 1
ATOM 767 N N . ALA A 1 107 ? -5.111 -4.902 -10.480 1.00 90.12 107 ALA A N 1
ATOM 768 C CA . ALA A 1 107 ? -5.056 -3.691 -9.662 1.00 90.12 107 ALA A CA 1
ATOM 769 C C . ALA A 1 107 ? -6.346 -2.856 -9.754 1.00 90.12 107 ALA A C 1
ATOM 771 O O . ALA A 1 107 ? -6.903 -2.474 -8.725 1.00 90.12 107 ALA A O 1
ATOM 772 N N . ALA A 1 108 ? -6.854 -2.610 -10.968 1.00 90.69 108 ALA A N 1
ATOM 773 C CA . ALA A 1 108 ? -8.073 -1.826 -11.156 1.00 90.69 108 ALA A CA 1
ATOM 774 C C . ALA A 1 108 ? -9.315 -2.564 -10.632 1.00 90.69 108 ALA A C 1
ATOM 776 O O . ALA A 1 108 ? -10.185 -1.941 -10.026 1.00 90.69 108 ALA A O 1
ATOM 777 N N . GLY A 1 109 ? -9.378 -3.889 -10.805 1.00 92.88 109 GLY A N 1
ATOM 778 C CA . GLY A 1 109 ? -10.464 -4.708 -10.265 1.00 92.88 109 GLY A CA 1
ATOM 779 C C . GLY A 1 109 ? -10.514 -4.711 -8.736 1.00 92.88 109 GLY A C 1
ATOM 780 O O . GLY A 1 109 ? -11.581 -4.512 -8.153 1.00 92.88 109 GLY A O 1
ATOM 781 N N . VAL A 1 110 ? -9.358 -4.858 -8.076 1.00 93.12 110 VAL A N 1
ATOM 782 C CA . VAL A 1 110 ? -9.255 -4.762 -6.609 1.00 93.12 110 VAL A CA 1
ATOM 783 C C . VAL A 1 110 ? -9.645 -3.376 -6.115 1.00 93.12 110 VAL A C 1
ATOM 785 O O . VAL A 1 110 ? -10.402 -3.287 -5.154 1.00 93.12 110 VAL A O 1
ATOM 788 N N . LEU A 1 111 ? -9.209 -2.305 -6.782 1.00 93.00 111 LEU A N 1
ATOM 789 C CA . LEU A 1 111 ? -9.579 -0.938 -6.406 1.00 93.00 111 LEU A CA 1
ATOM 790 C C . LEU A 1 111 ? -11.091 -0.709 -6.519 1.00 93.00 111 LEU A C 1
ATOM 792 O O . LEU A 1 111 ? -11.692 -0.148 -5.605 1.00 93.00 111 LEU A O 1
ATOM 796 N N . LEU A 1 112 ? -11.716 -1.180 -7.600 1.00 92.81 112 LEU A N 1
ATOM 797 C CA . LEU A 1 112 ? -13.154 -1.029 -7.820 1.00 92.81 112 LEU A CA 1
ATOM 798 C C . LEU A 1 112 ? -13.963 -1.785 -6.759 1.00 92.81 112 LEU A C 1
ATOM 800 O O . LEU A 1 112 ? -14.864 -1.212 -6.147 1.00 92.81 112 LEU A O 1
ATOM 804 N N . VAL A 1 113 ? -13.611 -3.044 -6.484 1.00 92.00 113 VAL A N 1
ATOM 805 C CA . VAL A 1 113 ? -14.280 -3.840 -5.443 1.00 92.00 113 VAL A CA 1
ATOM 806 C C . VAL A 1 113 ? -14.026 -3.265 -4.049 1.00 92.00 113 VAL A C 1
ATOM 808 O O . VAL A 1 113 ? -14.962 -3.187 -3.256 1.00 92.00 113 VAL A O 1
ATOM 811 N N . ALA A 1 114 ? -12.808 -2.803 -3.753 1.00 88.88 114 ALA A N 1
ATOM 812 C CA . ALA A 1 114 ? -12.482 -2.165 -2.479 1.00 88.88 114 ALA A CA 1
ATOM 813 C C . ALA A 1 114 ? -13.263 -0.861 -2.272 1.00 88.88 114 ALA A C 1
ATOM 815 O O . ALA A 1 114 ? -13.762 -0.622 -1.175 1.00 88.88 114 ALA A O 1
ATOM 816 N N . LEU A 1 115 ? -13.428 -0.046 -3.318 1.00 90.19 115 LEU A N 1
ATOM 817 C CA . LEU A 1 115 ? -14.220 1.184 -3.264 1.00 90.19 115 LEU A CA 1
ATOM 818 C C . LEU A 1 115 ? -15.704 0.884 -3.019 1.00 90.19 115 LEU A C 1
ATOM 820 O O . LEU A 1 115 ? -16.335 1.522 -2.178 1.00 90.19 115 LEU A O 1
ATOM 824 N N . VAL A 1 116 ? -16.250 -0.119 -3.711 1.00 89.12 116 VAL A N 1
ATOM 825 C CA . VAL A 1 116 ? -17.644 -0.555 -3.546 1.00 89.12 116 VAL A CA 1
ATOM 826 C C . VAL A 1 116 ? -17.874 -1.144 -2.147 1.00 89.12 116 VAL A C 1
ATOM 828 O O . VAL A 1 116 ? -18.817 -0.743 -1.464 1.00 89.12 116 VAL A O 1
ATOM 831 N N . MET A 1 117 ? -16.993 -2.032 -1.669 1.00 84.12 117 MET A N 1
ATOM 832 C CA . MET A 1 117 ? -17.076 -2.591 -0.311 1.00 84.12 117 MET A CA 1
ATOM 833 C C . MET A 1 117 ? -16.865 -1.532 0.778 1.00 84.12 117 MET A C 1
ATOM 835 O O . MET A 1 117 ? -17.564 -1.563 1.790 1.00 84.12 117 MET A O 1
ATOM 839 N N . GLY A 1 118 ? -15.941 -0.590 0.577 1.00 81.75 118 GLY A N 1
ATOM 840 C CA . GLY A 1 118 ? -15.681 0.508 1.508 1.00 81.75 118 GLY A CA 1
ATOM 841 C C . GLY A 1 118 ? -16.845 1.496 1.588 1.00 81.75 118 GLY A C 1
ATOM 842 O O . GLY A 1 118 ? -17.213 1.925 2.680 1.00 81.75 118 GLY A O 1
ATOM 843 N N . GLY A 1 119 ? -17.479 1.799 0.451 1.00 80.12 119 GLY A N 1
ATOM 844 C CA . GLY A 1 119 ? -18.642 2.686 0.373 1.00 80.12 119 GLY A CA 1
ATOM 845 C C . GLY A 1 119 ? -19.923 2.091 0.964 1.00 80.12 119 GLY A C 1
ATOM 846 O O . GLY A 1 119 ? -20.724 2.824 1.537 1.00 80.12 119 GLY A O 1
ATOM 847 N N . MET A 1 120 ? -20.110 0.767 0.896 1.00 76.44 120 MET A N 1
ATOM 848 C CA . MET A 1 120 ? -21.267 0.106 1.521 1.00 76.44 120 MET A CA 1
ATOM 849 C C . MET A 1 120 ? -21.238 0.149 3.054 1.00 76.44 120 MET A C 1
ATOM 851 O O . MET A 1 120 ? -22.269 -0.100 3.678 1.00 76.44 120 MET A O 1
ATOM 855 N N . GLY A 1 121 ? -20.099 0.485 3.671 1.00 62.38 121 GLY A N 1
ATOM 856 C CA . GLY A 1 121 ? -19.956 0.782 5.100 1.00 62.38 121 GLY A CA 1
ATOM 857 C C . GLY A 1 121 ? -20.116 -0.416 6.043 1.00 62.38 121 GLY A C 1
ATOM 858 O O . GLY A 1 121 ? -19.377 -0.512 7.024 1.00 62.38 121 GLY A O 1
ATOM 859 N N . ARG A 1 122 ? -21.034 -1.349 5.760 1.00 61.44 122 ARG A N 1
ATOM 860 C CA . ARG A 1 122 ? -21.291 -2.555 6.552 1.00 61.44 122 ARG A CA 1
ATOM 861 C C . ARG A 1 122 ? -21.866 -3.680 5.689 1.00 61.44 122 ARG A C 1
ATOM 863 O O . ARG A 1 122 ? -23.049 -3.685 5.355 1.00 61.44 122 ARG A O 1
ATOM 870 N N . ILE A 1 123 ? -21.044 -4.677 5.378 1.00 57.06 123 ILE A N 1
ATOM 871 C CA . ILE A 1 123 ? -21.497 -5.920 4.736 1.00 57.06 123 ILE A CA 1
ATOM 872 C C . ILE A 1 123 ? -21.849 -6.910 5.857 1.00 57.06 123 ILE A C 1
ATOM 874 O O . ILE A 1 123 ? -21.006 -7.636 6.380 1.00 57.06 123 ILE A O 1
ATOM 878 N N . GLY A 1 124 ? -23.108 -6.880 6.304 1.00 62.50 124 GLY A N 1
ATOM 879 C CA . GLY A 1 124 ? -23.624 -7.787 7.341 1.00 62.50 124 GLY A CA 1
ATOM 880 C C . GLY A 1 124 ? -23.072 -7.533 8.758 1.00 62.50 124 GLY A C 1
ATOM 881 O O . GLY A 1 124 ? -23.134 -6.409 9.253 1.00 62.50 124 GLY A O 1
ATOM 882 N N . SER A 1 125 ? -22.585 -8.590 9.430 1.00 51.28 125 SER A N 1
ATOM 883 C CA . SER A 1 125 ? -21.987 -8.578 10.788 1.00 51.28 125 SER A CA 1
ATOM 884 C C . SER A 1 125 ? -20.475 -8.292 10.792 1.00 51.28 125 SER A C 1
ATOM 886 O O . SER A 1 125 ? -19.849 -8.294 11.851 1.00 51.28 125 SER A O 1
ATOM 888 N N . MET A 1 126 ? -19.866 -8.095 9.622 1.00 5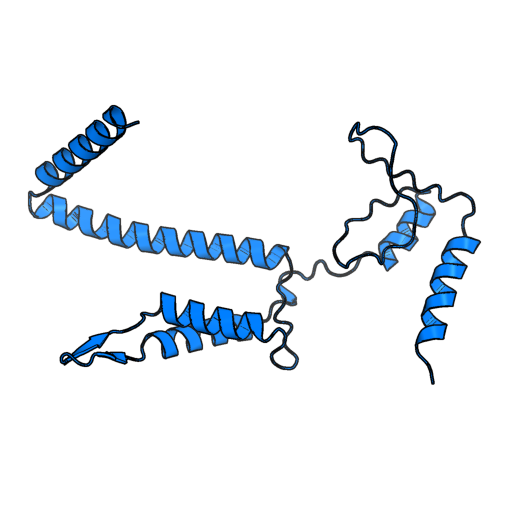6.03 126 MET A N 1
ATOM 889 C CA . MET A 1 126 ? -18.442 -7.796 9.514 1.00 56.03 126 MET A CA 1
ATOM 890 C C . MET A 1 126 ? -18.247 -6.285 9.608 1.00 56.03 126 MET A C 1
ATOM 892 O O . MET A 1 126 ? -18.770 -5.527 8.790 1.00 56.03 126 MET A O 1
ATOM 896 N N . ILE A 1 127 ? -17.507 -5.843 10.622 1.00 57.72 127 ILE A N 1
ATOM 897 C CA . ILE A 1 127 ? -17.095 -4.448 10.754 1.00 57.72 127 ILE A CA 1
ATOM 898 C C . ILE A 1 127 ? -16.046 -4.191 9.668 1.00 57.72 127 ILE A C 1
ATOM 900 O O . ILE A 1 127 ? -14.915 -4.655 9.745 1.00 57.72 127 ILE A O 1
ATOM 904 N N . THR A 1 128 ? -16.450 -3.476 8.623 1.00 56.34 128 THR A N 1
ATOM 905 C CA . THR A 1 128 ? -15.589 -3.011 7.520 1.00 56.34 128 THR A CA 1
ATOM 906 C C . THR A 1 128 ? -14.716 -1.816 7.916 1.00 56.34 128 THR A C 1
ATOM 908 O O . THR A 1 128 ? -13.865 -1.389 7.141 1.00 56.34 128 THR A O 1
ATOM 911 N N . ALA A 1 129 ? -14.908 -1.277 9.123 1.00 61.91 129 ALA A N 1
ATOM 912 C CA . ALA A 1 129 ? -14.056 -0.242 9.685 1.00 61.91 129 ALA A CA 1
ATOM 913 C C . ALA A 1 129 ? -12.797 -0.878 10.286 1.00 61.91 129 ALA A C 1
ATOM 915 O O . ALA A 1 129 ? -12.849 -1.543 11.319 1.00 61.91 129 ALA A O 1
ATOM 916 N N . LEU A 1 130 ? -11.657 -0.666 9.634 1.00 70.06 130 LEU A N 1
ATOM 917 C CA . LEU A 1 130 ? -10.371 -1.071 10.184 1.00 70.06 130 LEU A CA 1
ATOM 918 C C . LEU A 1 130 ? -9.962 -0.129 11.327 1.00 70.06 130 LEU A C 1
ATOM 920 O O . LEU A 1 130 ? -9.983 1.092 11.139 1.00 70.06 130 LEU A O 1
ATOM 924 N N . PRO A 1 131 ? -9.537 -0.656 12.492 1.00 73.62 131 PRO A N 1
ATOM 925 C CA . PRO A 1 131 ? -8.935 0.173 13.526 1.00 73.62 131 PRO A CA 1
ATOM 926 C C . PRO A 1 131 ? -7.648 0.822 12.995 1.00 73.62 131 PRO A C 1
ATOM 928 O O . PRO A 1 131 ? -6.948 0.269 12.146 1.00 73.62 131 PRO A O 1
ATOM 931 N N . HIS A 1 132 ? -7.313 2.009 13.505 1.00 73.19 132 HIS A N 1
ATOM 932 C CA . HIS A 1 132 ? -6.220 2.827 12.965 1.00 73.19 132 HIS A CA 1
ATOM 933 C C . HIS A 1 132 ? -4.862 2.097 12.924 1.00 73.19 132 HIS A C 1
ATOM 935 O O . HIS A 1 132 ? -4.114 2.234 11.958 1.00 73.19 132 HIS A O 1
ATOM 941 N N . SER A 1 133 ? -4.569 1.271 13.934 1.00 77.69 133 SER A N 1
ATOM 942 C CA . SER A 1 133 ? -3.343 0.466 13.994 1.00 77.69 133 SER A CA 1
ATOM 943 C C . SER A 1 133 ? -3.270 -0.601 12.898 1.00 77.69 133 SER A C 1
ATOM 945 O O . SER A 1 133 ? -2.201 -0.830 12.342 1.00 77.69 133 SER A O 1
ATOM 947 N N . ALA A 1 134 ? -4.398 -1.216 12.544 1.00 82.81 134 ALA A N 1
ATOM 948 C CA . 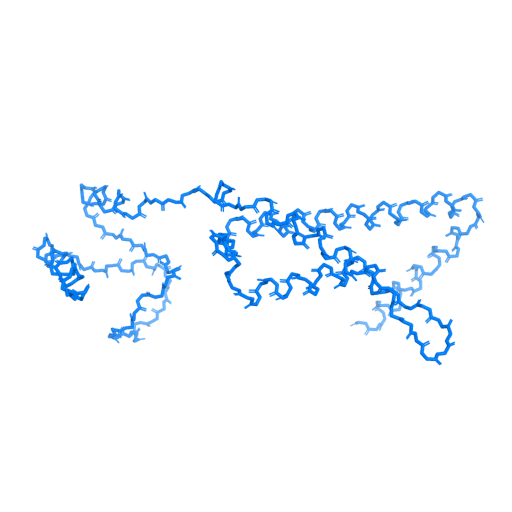ALA A 1 134 ? -4.479 -2.196 11.469 1.00 82.81 134 ALA A CA 1
ATOM 949 C C . ALA A 1 134 ? -4.237 -1.570 10.097 1.00 82.81 134 ALA A C 1
ATOM 951 O O . ALA A 1 134 ? -3.497 -2.116 9.283 1.00 82.81 134 ALA A O 1
ATOM 952 N N . ASN A 1 135 ? -4.857 -0.413 9.850 1.00 84.38 135 ASN A N 1
ATOM 953 C CA . ASN A 1 135 ? -4.733 0.278 8.572 1.00 84.38 135 ASN A CA 1
ATOM 954 C C . ASN A 1 135 ? -3.280 0.697 8.299 1.00 84.38 135 ASN A C 1
ATOM 956 O O . ASN A 1 135 ? -2.788 0.513 7.190 1.00 84.38 135 ASN A O 1
ATOM 960 N N . ALA A 1 136 ? -2.572 1.188 9.324 1.00 87.62 136 ALA A N 1
ATOM 961 C CA . ALA A 1 136 ? -1.157 1.538 9.206 1.00 87.62 136 ALA A CA 1
ATOM 962 C C . ALA A 1 136 ? -0.297 0.331 8.792 1.00 87.62 136 ALA A C 1
ATOM 964 O O . ALA A 1 136 ? 0.456 0.417 7.825 1.00 87.62 136 ALA A O 1
ATOM 965 N N . VAL A 1 137 ? -0.473 -0.814 9.463 1.00 90.62 137 VAL A N 1
ATOM 966 C CA . VAL A 1 137 ? 0.267 -2.046 9.143 1.00 90.62 137 VAL A CA 1
ATOM 967 C C . VAL A 1 137 ? -0.070 -2.552 7.738 1.00 90.62 137 VAL A C 1
ATOM 969 O O . VAL A 1 137 ? 0.829 -2.929 6.993 1.00 90.62 137 VAL A O 1
ATOM 972 N N . LEU A 1 138 ? -1.345 -2.544 7.335 1.00 88.69 138 LEU A N 1
ATOM 973 C CA . LEU A 1 138 ? -1.743 -2.983 5.992 1.00 88.69 138 LEU A CA 1
ATOM 974 C C . LEU A 1 138 ? -1.199 -2.072 4.886 1.00 88.69 138 LEU A C 1
ATOM 976 O O . LEU A 1 138 ? -0.786 -2.577 3.843 1.00 88.69 138 LEU A O 1
ATOM 980 N N . ALA A 1 139 ? -1.179 -0.756 5.102 1.00 90.12 139 ALA A N 1
ATOM 981 C CA . ALA A 1 139 ? -0.604 0.192 4.152 1.00 90.12 139 ALA A CA 1
ATOM 982 C C . ALA A 1 139 ? 0.907 -0.029 3.989 1.00 90.12 139 ALA A C 1
ATOM 984 O O . ALA A 1 139 ? 1.412 -0.050 2.865 1.00 90.12 139 ALA A O 1
ATOM 985 N N . GLU A 1 140 ? 1.616 -0.255 5.097 1.00 95.38 140 GLU A N 1
ATOM 986 C CA . GLU A 1 140 ? 3.046 -0.557 5.080 1.00 95.38 140 GLU A CA 1
ATOM 987 C C . GLU A 1 140 ? 3.330 -1.891 4.377 1.00 95.38 140 GLU A C 1
ATOM 989 O O . GLU A 1 140 ? 4.166 -1.945 3.475 1.00 95.38 140 GLU A O 1
ATOM 994 N N . LEU A 1 141 ? 2.571 -2.947 4.689 1.00 94.50 141 LEU A N 1
ATOM 995 C CA . LEU A 1 141 ? 2.678 -4.229 3.989 1.00 94.50 141 LEU A CA 1
ATOM 996 C C . LEU A 1 141 ? 2.387 -4.096 2.489 1.00 94.50 141 LEU A C 1
ATOM 998 O O . LEU A 1 141 ? 3.110 -4.670 1.676 1.00 94.50 141 LEU A O 1
ATOM 1002 N N . GLY A 1 142 ? 1.368 -3.327 2.102 1.00 92.19 142 GLY A N 1
ATOM 1003 C CA . GLY A 1 142 ? 1.040 -3.081 0.697 1.00 92.19 142 GLY A CA 1
ATOM 1004 C C . GLY A 1 142 ? 2.172 -2.380 -0.054 1.00 92.19 142 GLY A C 1
ATOM 1005 O O . GLY A 1 142 ? 2.538 -2.804 -1.152 1.00 92.19 142 GLY A O 1
ATOM 1006 N N . LEU A 1 143 ? 2.774 -1.355 0.555 1.00 96.25 143 LEU A N 1
ATOM 1007 C CA . LEU A 1 143 ? 3.928 -0.657 -0.009 1.00 96.25 143 LEU A CA 1
ATOM 1008 C C . LEU A 1 143 ? 5.145 -1.584 -0.132 1.00 96.25 143 LEU A C 1
ATOM 1010 O O . LEU A 1 143 ? 5.796 -1.591 -1.175 1.00 96.25 143 LEU A O 1
ATOM 1014 N N . LEU A 1 144 ? 5.430 -2.397 0.889 1.00 97.56 144 LEU A N 1
ATOM 1015 C CA . LEU A 1 144 ? 6.529 -3.366 0.860 1.00 97.56 144 LEU A CA 1
ATOM 1016 C C . LEU A 1 144 ? 6.339 -4.408 -0.248 1.00 97.56 144 LEU A C 1
ATOM 1018 O O . LEU A 1 144 ? 7.278 -4.686 -0.993 1.00 97.56 144 LEU A O 1
ATOM 1022 N N . LEU A 1 145 ? 5.128 -4.948 -0.404 1.00 95.31 145 LEU A N 1
ATOM 1023 C CA . LEU A 1 145 ? 4.807 -5.898 -1.472 1.00 95.31 145 LEU A CA 1
ATOM 1024 C C . LEU A 1 145 ? 4.906 -5.253 -2.860 1.00 95.31 145 LEU A C 1
ATOM 1026 O O . LEU A 1 145 ? 5.436 -5.870 -3.786 1.00 95.31 145 LEU A O 1
ATOM 1030 N N . PHE A 1 146 ? 4.449 -4.007 -3.004 1.00 94.25 146 PHE A N 1
ATOM 1031 C CA . PHE A 1 146 ? 4.590 -3.247 -4.244 1.00 94.25 146 PHE A CA 1
ATOM 1032 C C . PHE A 1 146 ? 6.062 -3.025 -4.608 1.00 94.25 146 PHE A C 1
ATOM 1034 O O . PHE A 1 146 ? 6.469 -3.318 -5.732 1.00 94.25 146 PHE A O 1
ATOM 1041 N N . LEU A 1 147 ? 6.876 -2.563 -3.655 1.00 96.69 147 LEU A N 1
ATOM 1042 C CA . LEU A 1 147 ? 8.307 -2.341 -3.861 1.00 96.69 147 LEU A CA 1
ATOM 1043 C C . LEU A 1 147 ? 9.050 -3.644 -4.163 1.00 96.69 147 LEU A C 1
ATOM 1045 O O . LEU A 1 147 ? 9.911 -3.656 -5.041 1.00 96.69 147 LEU A O 1
ATOM 1049 N N . ALA A 1 148 ? 8.697 -4.743 -3.492 1.00 97.12 148 ALA A N 1
ATOM 1050 C CA . ALA A 1 148 ? 9.258 -6.056 -3.781 1.00 97.12 148 ALA A CA 1
ATOM 1051 C C . ALA A 1 148 ? 8.960 -6.472 -5.228 1.00 97.12 148 ALA A C 1
ATOM 1053 O O . ALA A 1 148 ? 9.874 -6.817 -5.971 1.00 97.12 148 ALA A O 1
ATOM 1054 N N . GLN A 1 149 ? 7.705 -6.364 -5.668 1.00 94.50 149 GLN A N 1
ATOM 1055 C CA . GLN A 1 149 ? 7.307 -6.748 -7.020 1.00 94.50 149 GLN A CA 1
ATOM 1056 C C . GLN A 1 149 ? 7.928 -5.841 -8.097 1.00 94.50 149 GLN A C 1
ATOM 1058 O O . GLN A 1 149 ? 8.486 -6.342 -9.078 1.00 94.50 149 GLN A O 1
ATOM 1063 N N . ALA A 1 150 ? 7.896 -4.520 -7.905 1.00 93.81 150 ALA A N 1
ATOM 1064 C CA . ALA A 1 150 ? 8.497 -3.558 -8.827 1.00 93.81 150 ALA A CA 1
ATOM 1065 C C . ALA A 1 150 ? 10.023 -3.729 -8.906 1.00 93.81 150 ALA A C 1
ATOM 1067 O O . ALA A 1 150 ? 10.589 -3.763 -10.001 1.00 93.81 150 ALA A O 1
ATOM 1068 N N . GLY A 1 151 ? 10.678 -3.908 -7.755 1.00 94.19 151 GLY A N 1
ATOM 1069 C CA . GLY A 1 151 ? 12.113 -4.157 -7.650 1.00 94.19 151 GLY A CA 1
ATOM 1070 C C . GLY A 1 151 ? 12.529 -5.471 -8.310 1.00 94.19 151 GLY A C 1
ATOM 1071 O O . GLY A 1 151 ? 13.495 -5.485 -9.071 1.00 94.19 151 GLY A O 1
ATOM 1072 N N . THR A 1 152 ? 11.782 -6.560 -8.101 1.00 94.88 152 THR A N 1
ATOM 1073 C CA . THR A 1 152 ? 12.049 -7.850 -8.758 1.00 94.88 152 THR A CA 1
ATOM 1074 C C . THR A 1 152 ? 11.895 -7.755 -10.277 1.00 94.88 152 THR A C 1
ATOM 1076 O O . THR A 1 152 ? 12.765 -8.239 -11.002 1.00 94.88 152 THR A O 1
ATOM 1079 N N . ASN A 1 153 ? 10.858 -7.084 -10.787 1.00 93.31 153 ASN A N 1
ATOM 1080 C CA . ASN A 1 153 ? 10.691 -6.907 -12.233 1.00 93.31 153 ASN A CA 1
ATOM 1081 C C . ASN A 1 153 ? 11.789 -6.040 -12.853 1.00 93.31 153 ASN A C 1
ATOM 1083 O O . ASN A 1 153 ? 12.336 -6.400 -13.898 1.00 93.31 153 ASN A O 1
ATOM 1087 N N . ALA A 1 154 ? 12.133 -4.915 -12.223 1.00 90.19 154 ALA A N 1
ATOM 1088 C CA . ALA A 1 154 ? 13.212 -4.051 -12.695 1.00 90.19 154 ALA A CA 1
ATOM 1089 C C . ALA A 1 154 ? 14.564 -4.782 -12.650 1.00 90.19 154 ALA A C 1
ATOM 1091 O O . ALA A 1 154 ? 15.309 -4.768 -13.629 1.00 90.19 154 ALA A O 1
ATOM 1092 N N . GLY A 1 155 ? 14.843 -5.494 -11.554 1.00 89.50 155 GLY A N 1
ATOM 1093 C CA . GLY A 1 155 ? 16.058 -6.285 -11.371 1.00 89.50 155 GLY A CA 1
ATOM 1094 C C . GLY A 1 155 ? 16.195 -7.426 -12.380 1.00 89.50 155 GLY A C 1
ATOM 1095 O O . GLY A 1 155 ? 17.288 -7.654 -12.895 1.00 89.50 155 GLY A O 1
ATOM 1096 N N . SER A 1 156 ? 15.094 -8.099 -12.734 1.00 89.56 156 SER A N 1
ATOM 1097 C CA . SER A 1 156 ? 15.109 -9.190 -13.723 1.00 89.56 156 SER A CA 1
ATOM 1098 C C . SER A 1 156 ? 15.577 -8.744 -15.114 1.00 89.56 156 SER A C 1
ATOM 1100 O O . SER A 1 156 ? 16.176 -9.525 -15.848 1.00 89.56 156 SER A O 1
ATOM 1102 N N . GLN A 1 157 ? 15.373 -7.471 -15.462 1.00 87.44 157 GLN A N 1
ATOM 1103 C CA . GLN A 1 157 ? 15.793 -6.912 -16.748 1.00 87.44 157 GLN A CA 1
ATOM 1104 C C . GLN A 1 157 ? 17.284 -6.549 -16.781 1.00 87.44 157 GLN A C 1
ATOM 1106 O O . GLN A 1 157 ? 17.853 -6.399 -17.862 1.00 87.44 157 GLN A O 1
ATOM 1111 N N . ILE A 1 158 ? 17.946 -6.452 -15.624 1.00 86.56 158 ILE A N 1
ATOM 1112 C CA . ILE A 1 158 ? 19.371 -6.116 -15.534 1.00 86.56 158 ILE A CA 1
ATOM 1113 C C . ILE A 1 158 ? 20.224 -7.231 -16.151 1.00 86.56 158 ILE A C 1
ATOM 1115 O O . ILE A 1 158 ? 21.116 -6.958 -16.952 1.00 86.56 158 ILE A O 1
ATOM 1119 N N . THR A 1 159 ? 19.927 -8.496 -15.847 1.00 84.38 159 THR A N 1
ATOM 1120 C CA . THR A 1 159 ? 20.672 -9.642 -16.402 1.00 84.38 159 THR A CA 1
ATOM 1121 C C . THR A 1 159 ? 20.531 -9.726 -17.926 1.00 84.38 159 THR A C 1
ATOM 1123 O O . THR A 1 159 ? 21.519 -9.951 -18.631 1.00 84.38 159 THR A O 1
ATOM 1126 N N . ALA A 1 160 ? 19.332 -9.458 -18.450 1.00 84.62 160 ALA A N 1
ATOM 1127 C CA . ALA A 1 160 ? 19.079 -9.358 -19.886 1.00 84.62 160 ALA A CA 1
ATOM 1128 C C . ALA A 1 160 ? 19.839 -8.179 -20.526 1.00 84.62 160 ALA A C 1
ATOM 1130 O O . ALA A 1 160 ? 20.424 -8.320 -21.598 1.00 84.62 160 ALA A O 1
ATOM 1131 N N . ALA A 1 161 ? 19.906 -7.030 -19.850 1.00 84.25 161 ALA A N 1
ATOM 1132 C CA . ALA A 1 161 ? 20.635 -5.857 -20.328 1.00 84.25 161 ALA A CA 1
ATOM 1133 C C . ALA A 1 161 ? 22.160 -6.066 -20.401 1.00 84.25 161 ALA A C 1
ATOM 1135 O O . ALA A 1 161 ? 22.800 -5.577 -21.340 1.00 84.25 161 ALA A O 1
ATOM 1136 N N . PHE A 1 162 ? 22.739 -6.791 -19.436 1.00 82.81 162 PHE A N 1
ATOM 1137 C CA . PHE A 1 162 ? 24.168 -7.122 -19.425 1.00 82.81 162 PHE A CA 1
ATOM 1138 C C . PHE A 1 162 ? 24.533 -8.168 -20.484 1.00 82.81 162 PHE A C 1
ATOM 1140 O O . PHE A 1 162 ? 25.546 -8.019 -21.162 1.00 82.81 162 PHE A O 1
ATOM 1147 N N . THR A 1 163 ? 23.701 -9.194 -20.673 1.00 83.69 163 THR A N 1
ATOM 1148 C CA . THR A 1 163 ? 23.944 -10.248 -21.677 1.00 83.69 163 THR A CA 1
ATOM 1149 C C . THR A 1 163 ? 23.672 -9.781 -23.109 1.00 83.69 163 THR A C 1
ATOM 1151 O O . THR A 1 163 ? 24.381 -10.185 -24.027 1.00 83.69 163 THR A O 1
ATOM 1154 N N . GLY A 1 164 ? 22.706 -8.880 -23.310 1.00 79.56 164 GLY A N 1
ATOM 1155 C CA . GLY A 1 164 ? 22.365 -8.309 -24.617 1.00 79.56 164 GLY A CA 1
ATOM 1156 C C . GLY A 1 164 ? 23.273 -7.166 -25.095 1.00 79.56 164 GLY A C 1
ATOM 1157 O O . GLY A 1 164 ? 23.003 -6.577 -26.140 1.00 79.56 164 GLY A O 1
ATOM 1158 N N . GLY A 1 165 ? 24.314 -6.789 -24.339 1.00 80.50 165 GLY A N 1
ATOM 1159 C CA . GLY A 1 165 ? 25.222 -5.686 -24.698 1.00 80.50 165 GLY A CA 1
ATOM 1160 C C . GLY A 1 165 ? 24.563 -4.295 -24.715 1.00 80.50 165 GLY A C 1
ATOM 1161 O O . GLY A 1 165 ? 25.144 -3.324 -25.204 1.00 80.50 165 GLY A O 1
ATOM 1162 N N . GLN A 1 166 ? 23.353 -4.169 -24.166 1.00 81.25 166 GLN A N 1
ATOM 1163 C CA . GLN A 1 166 ? 22.521 -2.961 -24.222 1.00 81.25 166 GLN A CA 1
ATOM 1164 C C . GLN A 1 166 ? 22.788 -1.982 -23.067 1.00 81.25 166 GLN A C 1
ATOM 1166 O O . GLN A 1 166 ? 22.296 -0.854 -23.086 1.00 81.25 166 GLN A O 1
ATOM 1171 N N . TRP A 1 167 ? 23.617 -2.388 -22.102 1.00 81.50 167 TRP A N 1
ATOM 1172 C CA . TRP A 1 167 ? 24.028 -1.622 -20.921 1.00 81.50 167 TRP A CA 1
ATOM 1173 C C . TRP A 1 167 ? 24.471 -0.175 -21.209 1.00 81.50 167 TRP A C 1
ATOM 1175 O O . TRP A 1 167 ? 24.060 0.738 -20.497 1.00 81.50 167 TRP A O 1
ATOM 1185 N N . TRP A 1 168 ? 25.228 0.070 -22.286 1.00 85.00 168 TRP A N 1
ATOM 1186 C CA . TRP A 1 168 ? 25.713 1.414 -22.624 1.00 85.00 168 TRP A CA 1
ATOM 1187 C C . TRP A 1 168 ? 24.578 2.367 -23.033 1.00 85.00 168 TRP A C 1
ATOM 1189 O O . TRP A 1 168 ? 24.589 3.536 -22.652 1.00 85.00 168 TRP A O 1
ATOM 1199 N N . LYS A 1 169 ? 23.561 1.864 -23.754 1.00 85.25 169 LYS A N 1
ATOM 1200 C CA . LYS A 1 169 ? 22.381 2.656 -24.147 1.00 85.25 169 LYS A CA 1
ATOM 1201 C C . LYS A 1 169 ? 21.569 3.057 -22.921 1.00 85.25 169 LYS A C 1
ATOM 1203 O O . LYS A 1 169 ? 21.095 4.184 -22.842 1.00 85.25 169 LYS A O 1
ATOM 1208 N N . ILE A 1 170 ? 21.440 2.141 -21.962 1.00 86.19 170 ILE A N 1
ATOM 1209 C CA . ILE A 1 170 ? 20.710 2.370 -20.710 1.00 86.19 170 ILE A CA 1
ATOM 1210 C C . ILE A 1 170 ? 21.463 3.391 -19.844 1.00 86.19 170 ILE A C 1
ATOM 1212 O O . ILE A 1 170 ? 20.848 4.314 -19.313 1.00 86.19 170 ILE A O 1
ATOM 1216 N N . GLY A 1 171 ? 22.795 3.288 -19.773 1.00 87.00 171 GLY A N 1
ATOM 1217 C CA . GLY A 1 171 ? 23.644 4.258 -19.077 1.00 87.00 171 GLY A CA 1
ATOM 1218 C C . GLY A 1 171 ? 23.545 5.670 -19.660 1.00 87.00 171 GLY A C 1
ATOM 1219 O O . GLY A 1 171 ? 23.344 6.628 -18.915 1.00 87.00 171 GLY A O 1
ATOM 1220 N N . LEU A 1 172 ? 23.610 5.810 -20.989 1.00 92.06 172 LEU A N 1
ATOM 1221 C CA . LEU A 1 172 ? 23.456 7.115 -21.643 1.00 92.06 172 LEU A CA 1
ATOM 1222 C C . LEU A 1 172 ? 22.063 7.710 -21.457 1.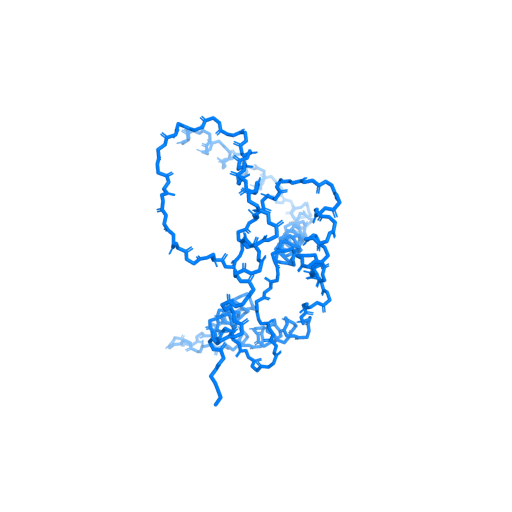00 92.06 172 LEU A C 1
ATOM 1224 O O . LEU A 1 172 ? 21.949 8.910 -21.221 1.00 92.06 172 LEU A O 1
ATOM 1228 N N . LEU A 1 173 ? 21.015 6.888 -21.527 1.00 91.12 173 LEU A N 1
ATOM 1229 C CA . LEU A 1 173 ? 19.652 7.349 -21.284 1.00 91.12 173 LEU A CA 1
ATOM 1230 C C . LEU A 1 173 ? 19.503 7.888 -19.852 1.00 91.12 173 LEU A C 1
ATOM 1232 O O . LEU A 1 173 ? 18.940 8.963 -19.658 1.00 91.12 173 LEU A O 1
ATOM 1236 N N . GLY A 1 174 ? 20.066 7.189 -18.861 1.00 89.75 174 GLY A N 1
ATOM 1237 C CA . GLY A 1 174 ? 20.069 7.642 -17.467 1.00 89.75 174 GLY A CA 1
ATOM 1238 C C . GLY A 1 174 ? 20.850 8.944 -17.261 1.00 89.75 174 GLY A C 1
ATOM 1239 O O . GLY A 1 174 ? 20.379 9.848 -16.564 1.00 89.75 174 GLY A O 1
ATOM 1240 N N . MET A 1 175 ? 22.007 9.079 -17.917 1.00 93.06 175 MET A N 1
ATOM 1241 C CA . MET A 1 175 ? 22.813 10.302 -17.876 1.00 93.06 175 MET A CA 1
ATOM 1242 C C . MET A 1 175 ? 22.069 11.483 -18.507 1.00 93.06 175 MET A C 1
ATOM 1244 O O . MET A 1 175 ? 22.030 12.566 -17.928 1.00 93.06 175 MET A O 1
ATOM 1248 N N . PHE A 1 176 ? 21.423 11.259 -19.653 1.00 95.50 176 PHE A N 1
ATOM 1249 C CA . PHE A 1 176 ? 20.633 12.274 -20.342 1.00 95.50 176 PHE A CA 1
ATOM 1250 C C . PHE A 1 176 ? 19.437 12.732 -19.504 1.00 95.50 176 PHE A C 1
ATOM 1252 O O . PHE A 1 176 ? 19.225 13.931 -19.358 1.00 95.50 176 PHE A O 1
ATOM 1259 N N . ILE A 1 177 ? 18.699 11.799 -18.894 1.00 94.81 177 ILE A N 1
ATOM 1260 C CA . ILE A 1 177 ? 17.563 12.120 -18.016 1.00 94.81 177 ILE A CA 1
ATOM 1261 C C . ILE A 1 177 ? 18.027 12.931 -16.801 1.00 94.81 177 ILE A C 1
ATOM 1263 O O . ILE A 1 177 ? 17.411 13.945 -16.479 1.00 94.81 177 ILE A O 1
ATOM 1267 N N . THR A 1 178 ? 19.130 12.532 -16.160 1.00 94.94 178 THR A N 1
ATOM 1268 C CA . THR A 1 178 ? 19.691 13.260 -15.007 1.00 94.94 178 THR A CA 1
ATOM 1269 C C . THR A 1 178 ? 20.123 14.670 -15.396 1.00 94.94 178 THR A C 1
ATOM 1271 O O . THR A 1 178 ? 19.828 15.628 -14.687 1.00 94.94 178 THR A O 1
ATOM 1274 N N . HIS A 1 179 ? 20.788 14.812 -16.543 1.00 94.81 179 HIS A N 1
ATOM 1275 C CA . HIS A 1 179 ? 21.234 16.110 -17.034 1.00 94.81 179 HIS A CA 1
ATOM 1276 C C . HIS A 1 179 ? 20.056 17.013 -17.424 1.00 94.81 179 HIS A C 1
ATOM 1278 O O . HIS A 1 179 ? 20.044 18.188 -17.074 1.00 94.81 179 HIS A O 1
ATOM 1284 N N . ALA A 1 180 ? 19.035 16.460 -18.082 1.00 95.19 180 ALA A N 1
ATOM 1285 C CA . ALA A 1 180 ? 17.829 17.194 -18.453 1.00 95.19 180 ALA A CA 1
ATOM 1286 C C . ALA A 1 180 ? 17.049 17.680 -17.222 1.00 95.19 180 ALA A C 1
ATOM 1288 O O . ALA A 1 180 ? 16.644 18.838 -17.180 1.00 95.19 180 ALA A O 1
ATOM 1289 N N . LEU A 1 181 ? 16.884 16.828 -16.203 1.00 93.94 181 LEU A N 1
ATOM 1290 C CA . LEU A 1 181 ? 16.257 17.211 -14.932 1.00 93.94 181 LEU A CA 1
ATOM 1291 C C . LEU A 1 181 ? 17.044 18.311 -14.212 1.00 93.94 181 LEU A C 1
ATOM 1293 O O . LEU A 1 181 ? 16.438 19.252 -13.716 1.00 93.94 181 LEU A O 1
ATOM 1297 N N . ALA A 1 182 ? 18.375 18.215 -14.187 1.00 94.38 182 ALA A N 1
ATOM 1298 C CA . ALA A 1 182 ? 19.236 19.199 -13.532 1.00 94.38 182 ALA A CA 1
ATOM 1299 C C . ALA A 1 182 ? 19.289 20.562 -14.246 1.00 94.38 182 ALA A C 1
ATOM 1301 O O . ALA A 1 182 ? 19.638 21.553 -13.620 1.00 94.38 182 ALA A O 1
ATOM 1302 N N . VAL A 1 183 ? 18.994 20.612 -15.548 1.00 95.06 183 VAL A N 1
ATOM 1303 C CA . VAL A 1 183 ? 18.947 21.861 -16.329 1.00 95.06 183 VAL A CA 1
ATOM 1304 C C . VAL A 1 183 ? 17.558 22.507 -16.296 1.00 95.06 183 VAL A C 1
ATOM 1306 O O . VAL A 1 183 ? 17.448 23.720 -16.454 1.00 95.06 183 VAL A O 1
ATOM 1309 N N . LEU A 1 184 ? 16.497 21.708 -16.135 1.00 90.31 184 LEU A N 1
ATOM 1310 C CA . LEU A 1 184 ? 15.110 22.185 -16.141 1.00 90.31 184 LEU A CA 1
ATOM 1311 C C . LEU A 1 184 ? 14.605 22.628 -14.754 1.00 90.31 184 LEU A C 1
ATOM 1313 O O . LEU A 1 184 ? 13.644 23.395 -14.692 1.00 90.31 184 LEU A O 1
ATOM 1317 N N . GLY A 1 185 ? 15.200 22.118 -13.670 1.00 76.50 185 GLY A N 1
ATOM 1318 C CA . GLY A 1 185 ? 14.895 22.496 -12.282 1.00 76.50 185 GLY A CA 1
ATOM 1319 C C . GLY A 1 185 ? 15.769 23.632 -11.774 1.00 76.50 185 GLY A C 1
ATOM 1320 O O . GLY A 1 185 ? 15.232 24.461 -11.008 1.00 76.50 185 GLY A O 1
#

pLDDT: mean 70.17, std 20.54, range [32.91, 97.56]

Organism: NCBI:txid2754725

InterPro domains:
  IPR006512 YidE/YbjL duplication [PF06826] (79-182)
  IPR050144 AAE Transporter [PTHR30445] (41-179)

Foldseek 3Di:
DDPVVVVVVVVVVVVVVDPPQPVPPPPVDPDDDDDDDDDDPPDPPDDDDGDDDPVVVVVVCVVVDDDPCQPVLADVVVVVCLLVQLQVQQQDFDQDPPGDTDRNHSVNSSVVSLVVLVVVCDDDPRRPDRDPVRVVVVVVVVVVVVCVVVVVVVVVCVVVCVVVVVVVVVVVVVVVVVVVVVVVD

Radius of gyration: 28.11 Å; chains: 1; bounding box: 65×46×76 Å

Sequence (185 aa):
MNPLQSQTTATQLIRYVCPAIRFQTGVALGLPSAARTATEALELGHRILVVGPAQKLQEISAYLSDSSKGLTDINPVALGLGLSTGIFVGHVAVPLHGGGSFNLGAAAGVLLVALVMGGMGRIGSMITALPHSANAVLAELGLLLFLAQAGTNAGSQITAAFTGGQWWKIGLLGMFITHALAVLG

=== Feature glossary ===
Each block in this record encodes a different view of the same protein. In brief:

Predicted aligned error. PAE(i, j) answers: if I align the predicted and true structures on residue i, how far off (in Å) do I expect residue j to be? A block-diagonal PAE matrix with low values on the blocks and high values off-diagonal is the signature of a multi-domain protein with confidently predicted domains but uncertain inter-domain orientation.

Contact-map, Ramachandran, and PAE plots. Plot images: a contact map (which residues are close in 3D, as an N×N binary image), a Ramachandran scatter (backbone torsion angles, revealing secondary-structure composition at a glance), and — for AlphaFold structures — a PAE heatmap (pairwise pr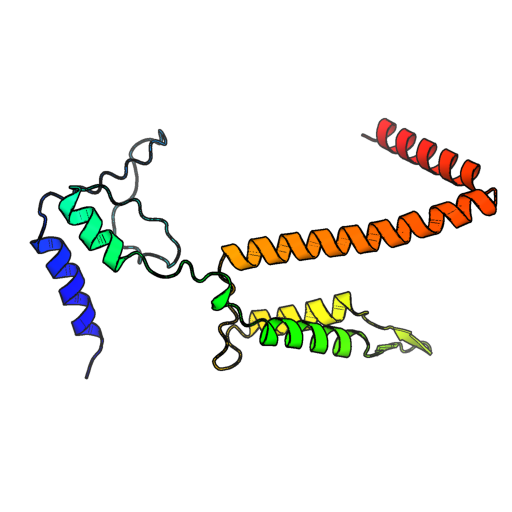ediction confidence).

Backbone torsions (φ/ψ). φ (phi) and ψ (psi) are the two rotatable backbone dihedrals per residue: φ is the C(i-1)–N–Cα–C torsion, ψ is the N–Cα–C–N(i+1) torsion, both in degrees on (−180°, 180°]. α-helical residues cluster near (−60°, −45°); β-strand residues near (−120°, +130°). A Ramachandran plot is simply a scatter of (φ, ψ) for every residue.

Foldseek 3Di. A 3Di character summarizes, for each residue, the relative orientation of the Cα frame of its nearest spatial neighbor. Because it encodes fold topology rather than chemistry, 3Di alignments detect remote structural similarity that sequence alignment misses.

Radius of gyration, Cα contacts, bounding box. Three whole-structure scalars: the radius of gyration (RMS distance of Cα from centroid, in Å), the count of Cα–Cα contacts (pairs closer than 8 Å and separated by more than four residues in sequence — i.e. tertiary, not local, contacts), and the bounding-box dimensions. Together they distinguish compact globular folds from extended fibres or disordered chains.

Sequence. Sequence gives the chain of amino acids in standard one-letter code (A=alanine, C=cysteine, …, Y=tyrosine), read N→C. It is the only feature that is directly encoded by the gene; all structural features are derived from the folded form of this sequence.

mmCIF coordinates. Atomic coordinates in PDBx/mmCIF format — the same representation the Protein Data Bank distributes. Each line of the _atom_site loop places one backbone atom in Cartesian space (units: ångströms, origin: arbitrary).

Secondary structure (3-state, P-SEA). Three-state secondary structure (P-SEA) collapses the eight DSSP classes into helix (a), strand (b), and coil (c). P-SEA assigns these from Cα geometry alone — distances and angles — without requiring backbone oxygens, so it works on any Cα trace.

InterPro / GO / CATH / organism. Functional annotations link the protein to curated databases. InterPro entries identify conserved domains and families by matching the sequence against member-database signatures (Pfam, PROSITE, CDD, …). Gene Ontology (GO) terms describe molecular function, biological process, and cellular component in a controlled vocabulary. CATH places the structure in a hierarchical fold classification (Class/Architecture/Topology/Homologous-superfamily). The organism is the source species.

B-factor. B-factor (Debye–Waller factor) reflects atomic displacement in the crystal lattice. It is an experimental observable (units Å²), not a prediction; low values mean the atom is pinned down, high values mean it moves or is heterogeneous across the crystal.

Rendered structure images. Structure images are PyMOL renders from six orthogonal camera directions. Cartoon representation draws helices as coils and strands as arrows; sticks shows the backbone as bonds; surface shows the solvent-excluded envelope. Rainbow coloring maps sequence position to hue (blue→red, N→C); chain coloring assigns a distinct color per polypeptide.

Solvent-accessible surface area. Solvent-accessible surface area (SASA) is the area in Å² traced out by the centre of a 1.4 Å probe sphere (a water molecule) rolled over the protein's van der Waals surface (Shrake–Rupley / Lee–Richards construction). Buried residues have near-zero SASA; fully exposed residues can exceed 200 Å². The total SASA scales roughly with the number of surface residues.

Secondary structure (8-state, DSSP). The SS8 string is DSSP's per-residue secondary-structure call. α-helix (H) means an i→i+4 H-bond ladder; β-strand (E) means the residue participates in a β-sheet; 3₁₀ (G) and π (I) are tighter and wider helices; T/S are turns/bends; '-' is loop.

pLDDT. For AlphaFold models, the B-factor field carries pLDDT — the model's own estimate of local accuracy on a 0–100 scale. Regions with pLDDT<50 should be treated as essentially unmodeled; they often correspond to intrinsically disordered segments.

Nearest PDB structures. Nearest PDB neighbors are the top structural matches found by Foldseek when searching this structure against the entire Protein Data Bank. Each hit reports a TM-score (0 to 1; >0.5 almost always implies the same fold) and an E-value. These are *structural* homologs — they may share no detectable sequence similarity.